Protein AF-A0A2M7Z3W8-F1 (afdb_monomer)

Foldseek 3Di:
DDDDDDDDDPPPPPPCCDPVVVVVVVVVVVVVVVVVVVVVVVVVVVVVVVVVLVVQLVVQLLVLVLVLLVQVLVVLVVDDPQQLVCLLVFCAGPVRHHDADPSQGGDDSVLSNLSSVCSVVVNSHSVVSCVSVVCPCVVCVVVSSVVSSVVSVVVVVVVVVPPDDPPPPPPDDDDDDDDDDDDDDDDDDDDDDDDDDDD

Solvent-accessible surface area (backbone atoms only — not comparable to full-atom values): 12195 Å² total; per-residue (Å²): 139,86,88,85,90,84,79,86,78,79,80,77,78,71,81,74,76,45,72,67,58,52,57,65,50,48,52,61,48,52,56,49,51,51,51,50,48,52,51,51,48,54,53,50,50,52,51,51,52,51,52,49,51,52,50,51,30,54,56,38,28,56,50,52,50,39,54,35,49,54,51,51,51,51,52,58,71,70,44,54,73,66,37,45,51,29,19,47,74,64,7,19,37,72,85,72,41,66,41,70,38,98,75,72,42,75,35,55,34,71,57,39,16,51,52,41,44,35,51,76,72,67,53,82,51,54,74,65,47,38,74,78,39,70,60,55,61,68,78,44,38,68,64,35,50,52,53,16,45,53,54,49,53,50,50,56,51,52,52,66,70,62,58,72,76,75,75,73,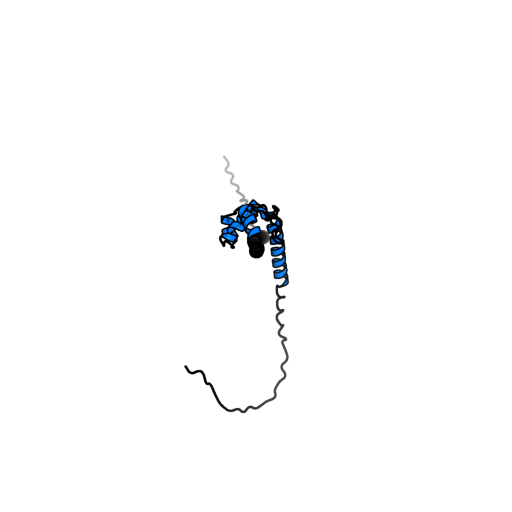76,81,77,77,81,81,83,84,88,84,84,87,85,83,88,81,87,83,86,84,90,82,82,86,81,90,81,83,87,82,135

Sequence (199 aa):
MKIEKFGEQQDSGDIQETQEEKDKLEKPQAEQEEAEQEALEKQREELIRQQEKERLIREEKEKILQEKLDELFKEFEALTPRDFESIFASGKTSEGRNVESPSMGELDPEVAKSLAKAFKEGIKLLPKILEALPELLKKFDEDLTKEATERVEQKLEEEKSKEPKLEEEPKVPEGEIPPSEIKPEPSPTEGGGIETPKA

Radius of gyration: 39.86 Å; Cα contacts (8 Å, |Δi|>4): 112; chains: 1; bounding box: 98×40×131 Å

pLDDT: mean 77.95, std 22.21, range [35.88, 98.0]

Structure (mmCIF, N/CA/C/O backbone):
data_AF-A0A2M7Z3W8-F1
#
_entry.id   AF-A0A2M7Z3W8-F1
#
loop_
_atom_site.group_PDB
_atom_site.id
_atom_site.type_symbol
_atom_site.label_atom_id
_atom_site.label_alt_id
_atom_site.label_comp_id
_atom_site.label_asym_id
_atom_site.label_entity_id
_atom_site.label_seq_id
_atom_site.pdbx_PDB_ins_code
_atom_site.Cartn_x
_atom_site.Cartn_y
_atom_site.Cartn_z
_atom_site.occupancy
_atom_site.B_iso_or_equiv
_atom_site.auth_seq_id
_atom_site.auth_comp_id
_atom_site.auth_asym_id
_atom_site.auth_atom_id
_atom_site.pdbx_PDB_model_num
ATOM 1 N N . MET A 1 1 ? -26.584 -14.303 105.174 1.00 43.59 1 MET A N 1
ATOM 2 C CA . MET A 1 1 ? -26.492 -14.287 103.700 1.00 43.59 1 MET A CA 1
ATOM 3 C C . MET A 1 1 ? -27.896 -14.073 103.168 1.00 43.59 1 MET A C 1
ATOM 5 O O . MET A 1 1 ? -28.763 -14.884 103.461 1.00 43.59 1 MET A O 1
ATOM 9 N N . LYS A 1 2 ? -28.143 -12.916 102.548 1.00 41.22 2 LYS A N 1
ATOM 10 C CA . LYS A 1 2 ? -29.437 -12.534 101.974 1.00 41.22 2 LYS A CA 1
ATOM 11 C C . LYS A 1 2 ? -29.469 -12.987 100.517 1.00 41.22 2 LYS A C 1
ATOM 13 O O . LYS A 1 2 ? -28.484 -12.802 99.811 1.00 41.22 2 LYS A O 1
ATOM 18 N N . ILE A 1 3 ? -30.582 -13.583 100.114 1.00 44.69 3 ILE A N 1
ATOM 19 C CA . ILE A 1 3 ? -30.909 -13.880 98.723 1.00 44.69 3 ILE A CA 1
ATOM 20 C C . ILE A 1 3 ? -31.863 -12.764 98.302 1.00 44.69 3 ILE A C 1
ATOM 22 O O . ILE A 1 3 ? -32.993 -12.722 98.783 1.00 44.69 3 ILE A O 1
ATOM 26 N N . GLU A 1 4 ? -31.398 -11.843 97.463 1.00 40.50 4 GLU A N 1
ATOM 27 C CA . GLU A 1 4 ? -32.252 -10.878 96.770 1.00 40.50 4 GLU A CA 1
ATOM 28 C C . GLU A 1 4 ? -32.263 -11.230 95.285 1.00 40.50 4 GLU A C 1
ATOM 30 O O . GLU A 1 4 ? -31.226 -11.398 94.647 1.00 40.50 4 GLU A O 1
ATOM 35 N N . LYS A 1 5 ? -33.483 -11.422 94.787 1.00 49.81 5 LYS A N 1
ATOM 36 C CA . LYS A 1 5 ? -33.851 -11.838 93.441 1.00 49.81 5 LYS A CA 1
ATOM 37 C C . LYS A 1 5 ? -34.639 -10.669 92.844 1.00 49.81 5 LYS A C 1
ATOM 39 O O . LYS A 1 5 ? -35.773 -10.459 93.248 1.00 49.81 5 LYS A O 1
ATOM 44 N N . PHE A 1 6 ? -34.031 -9.914 91.941 1.00 38.94 6 PHE A N 1
ATOM 45 C CA . PHE A 1 6 ? -34.641 -8.936 91.027 1.00 38.94 6 PHE A CA 1
ATOM 46 C C . PHE A 1 6 ? -33.628 -8.857 89.878 1.00 38.94 6 PHE A C 1
ATOM 48 O O . PHE A 1 6 ? -32.476 -8.525 90.116 1.00 38.94 6 PHE A O 1
ATOM 55 N N . GLY A 1 7 ? -33.888 -9.365 88.681 1.00 35.88 7 GLY A N 1
ATOM 56 C CA . GLY A 1 7 ? -35.021 -9.076 87.815 1.00 35.88 7 GLY A CA 1
ATOM 57 C C . GLY A 1 7 ? -34.390 -8.539 86.533 1.00 35.88 7 GLY A C 1
ATOM 58 O O . GLY A 1 7 ? -34.259 -7.331 86.384 1.00 35.88 7 GLY A O 1
ATOM 59 N N . GLU A 1 8 ? -33.890 -9.449 85.690 1.00 40.06 8 GLU A N 1
ATOM 60 C CA . GLU A 1 8 ? -33.381 -9.143 84.350 1.00 40.06 8 GLU A CA 1
ATOM 61 C C . GLU A 1 8 ? -34.483 -8.434 83.557 1.00 40.06 8 GLU A C 1
ATOM 63 O O . GLU A 1 8 ? -35.478 -9.047 83.169 1.00 40.06 8 GLU A O 1
ATOM 68 N N . GLN A 1 9 ? -34.315 -7.130 83.329 1.00 38.66 9 GLN A N 1
ATOM 69 C CA . GLN A 1 9 ? -34.939 -6.482 82.188 1.00 38.66 9 GLN A CA 1
ATOM 70 C C . GLN A 1 9 ? -34.201 -6.975 80.950 1.00 38.66 9 GLN A C 1
ATOM 72 O O . GLN A 1 9 ? -33.042 -6.639 80.715 1.00 38.66 9 GLN A O 1
ATOM 77 N N . GLN A 1 10 ? -34.898 -7.817 80.196 1.00 43.03 10 GLN A N 1
ATOM 78 C CA . GLN A 1 10 ? -34.640 -8.037 78.788 1.00 43.03 10 GLN A CA 1
ATOM 79 C C . GLN A 1 10 ? -34.740 -6.674 78.095 1.00 43.03 10 GLN A C 1
ATOM 81 O O . GLN A 1 10 ? -35.839 -6.154 77.918 1.00 43.03 10 GLN A O 1
ATOM 86 N N . ASP A 1 11 ? -33.603 -6.087 77.731 1.00 38.31 11 ASP A N 1
ATOM 87 C CA . ASP A 1 11 ? -33.563 -5.122 76.637 1.00 38.31 11 ASP A CA 1
ATOM 88 C C . ASP A 1 11 ? -33.455 -5.942 75.353 1.00 38.31 11 ASP A C 1
ATOM 90 O O . ASP A 1 11 ? -32.384 -6.166 74.787 1.00 38.31 11 ASP A O 1
ATOM 94 N N . SER A 1 12 ? -34.593 -6.516 74.961 1.00 42.44 12 SER A N 1
ATOM 95 C CA . SER A 1 12 ? -34.834 -6.897 73.580 1.00 42.44 12 SER A CA 1
ATOM 96 C C . SER A 1 12 ? -34.914 -5.598 72.787 1.00 42.44 12 SER A C 1
ATOM 98 O O . SER A 1 12 ? -35.997 -5.087 72.502 1.00 42.44 12 SER A O 1
ATOM 100 N N . GLY A 1 13 ? -33.745 -5.059 72.441 1.00 39.72 13 GLY A N 1
ATOM 101 C CA . GLY A 1 13 ? -33.586 -4.225 71.263 1.00 39.72 13 GLY A CA 1
ATOM 102 C C . GLY A 1 13 ? -33.858 -5.097 70.044 1.00 39.72 13 GLY A C 1
ATOM 103 O O . GLY A 1 13 ? -32.933 -5.523 69.358 1.00 39.72 13 GLY A O 1
ATOM 104 N N . ASP A 1 14 ? -35.134 -5.433 69.846 1.00 42.59 14 ASP A N 1
ATOM 105 C CA . ASP A 1 14 ? -35.663 -5.947 68.599 1.00 42.59 14 ASP A CA 1
ATOM 106 C C . ASP A 1 14 ? -35.233 -4.971 67.507 1.00 42.59 14 ASP A C 1
ATOM 108 O O . ASP A 1 14 ? -35.722 -3.842 67.415 1.00 42.59 14 ASP A O 1
ATOM 112 N N . ILE A 1 15 ? -34.287 -5.418 66.686 1.00 52.59 15 ILE A N 1
ATOM 113 C CA . ILE A 1 15 ? -34.003 -4.849 65.377 1.00 52.59 15 ILE A CA 1
ATOM 114 C C . ILE A 1 15 ? -35.263 -5.120 64.544 1.00 52.59 15 ILE A C 1
A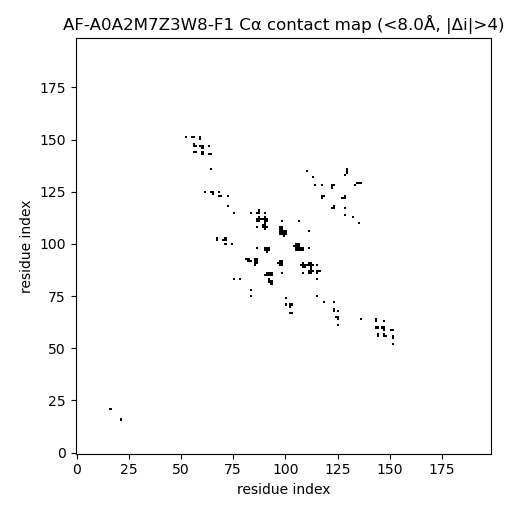TOM 116 O O . ILE A 1 15 ? -35.332 -6.077 63.779 1.00 52.59 15 ILE A O 1
ATOM 120 N N . GLN A 1 16 ? -36.307 -4.312 64.732 1.00 47.81 16 GLN A N 1
ATOM 121 C CA . GLN A 1 16 ? -37.355 -4.159 63.734 1.00 47.81 16 GLN A CA 1
ATOM 122 C C . GLN A 1 16 ? -36.760 -3.307 62.615 1.00 47.81 16 GLN A C 1
ATOM 124 O O . GLN A 1 16 ? -37.054 -2.122 62.491 1.00 47.81 16 GLN A O 1
ATOM 129 N N . GLU A 1 17 ? -35.876 -3.923 61.827 1.00 50.94 17 GLU A N 1
ATOM 130 C CA . GLU A 1 17 ? -35.541 -3.448 60.490 1.00 50.94 17 GLU A CA 1
ATOM 131 C C . GLU A 1 17 ? -36.860 -3.496 59.714 1.00 50.94 17 GLU A C 1
ATOM 133 O O . GLU A 1 17 ? -37.354 -4.557 59.322 1.00 50.94 17 GLU A O 1
ATOM 138 N N . THR A 1 18 ? -37.539 -2.351 59.667 1.00 50.41 18 THR A N 1
ATOM 139 C CA . THR A 1 18 ? -38.865 -2.255 59.068 1.00 50.41 18 THR A CA 1
ATOM 140 C C . THR A 1 18 ? -38.741 -2.587 57.587 1.00 50.41 18 THR A C 1
ATOM 142 O O . THR A 1 18 ? -37.789 -2.203 56.914 1.00 50.41 18 THR A O 1
ATOM 145 N N . GLN A 1 19 ? -39.716 -3.319 57.055 1.00 54.25 19 GLN A N 1
ATOM 146 C CA . GLN A 1 19 ? -39.770 -3.694 55.641 1.00 54.25 19 GLN A CA 1
ATOM 147 C C . GLN A 1 19 ? -39.725 -2.453 54.716 1.00 54.25 19 GLN A C 1
ATOM 149 O O . GLN A 1 19 ? -39.235 -2.544 53.599 1.00 54.25 19 GLN A O 1
ATOM 154 N N . GLU A 1 20 ? -40.140 -1.280 55.219 1.00 53.72 20 GLU A N 1
ATOM 155 C CA . GLU A 1 20 ? -39.976 0.033 54.572 1.00 53.72 20 GLU A CA 1
ATOM 156 C C . GLU A 1 20 ? -38.522 0.535 54.505 1.00 53.72 20 GLU A C 1
ATOM 158 O O . GLU A 1 20 ? -38.184 1.272 53.582 1.00 53.72 20 GLU A O 1
ATOM 163 N N . GLU A 1 21 ? -37.661 0.171 55.459 1.00 51.38 21 GLU A N 1
ATOM 164 C CA . GLU A 1 21 ? -36.237 0.530 55.461 1.00 51.38 21 GLU A CA 1
ATOM 165 C C . GLU A 1 21 ? -35.455 -0.316 54.446 1.00 51.38 21 GLU A C 1
ATOM 167 O O . GLU A 1 21 ? -34.612 0.224 53.731 1.00 51.38 21 GLU A O 1
ATOM 172 N N . LYS A 1 22 ? -35.827 -1.596 54.280 1.00 53.66 22 LYS A N 1
ATOM 173 C CA . LYS A 1 22 ? -35.336 -2.444 53.179 1.00 53.66 22 LYS A CA 1
ATOM 174 C C . LYS A 1 22 ? -35.774 -1.936 51.805 1.00 53.66 22 LYS A C 1
ATOM 176 O O . LYS A 1 22 ? -34.920 -1.731 50.953 1.00 53.66 22 LYS A O 1
ATOM 181 N N . ASP A 1 23 ? -37.058 -1.627 51.613 1.00 53.03 23 ASP A N 1
ATOM 182 C CA . ASP A 1 23 ? -37.594 -1.148 50.321 1.00 53.03 23 ASP A CA 1
ATOM 183 C C . ASP A 1 23 ? -37.030 0.239 49.921 1.00 53.03 23 ASP A C 1
ATOM 185 O O . ASP A 1 23 ? -36.835 0.537 48.740 1.00 53.03 23 ASP A O 1
ATOM 189 N N . LYS A 1 24 ? -36.713 1.098 50.908 1.00 58.16 24 LYS A N 1
ATOM 190 C CA . LYS A 1 24 ? -36.056 2.401 50.683 1.00 58.16 24 LYS A CA 1
ATOM 191 C C . LYS A 1 24 ? -34.559 2.311 50.387 1.00 58.16 24 LYS A C 1
ATOM 193 O O . LYS A 1 24 ? -34.045 3.254 49.790 1.00 58.16 24 LYS A O 1
ATOM 198 N N . LEU A 1 25 ? -33.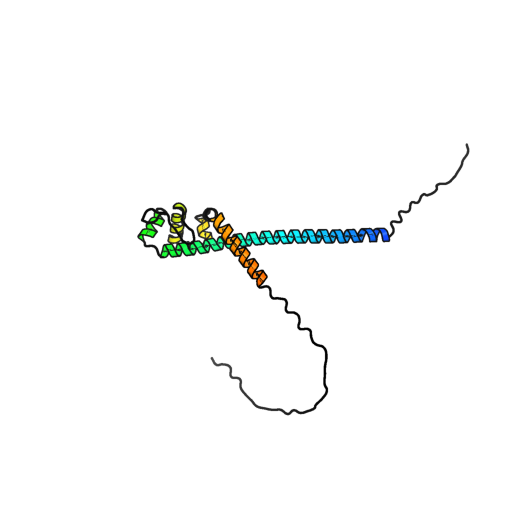873 1.241 50.794 1.00 58.78 25 LEU A N 1
ATOM 199 C CA . LEU A 1 25 ? -32.469 0.998 50.443 1.00 58.78 25 LEU A CA 1
ATOM 200 C C . LEU A 1 25 ? -32.323 0.206 49.134 1.00 58.78 25 LEU A C 1
ATOM 202 O O . LEU A 1 25 ? -31.422 0.505 48.359 1.00 58.78 25 LEU A O 1
ATOM 206 N N . GLU A 1 26 ? -33.215 -0.752 48.859 1.00 61.94 26 GLU A N 1
ATOM 207 C CA . GLU A 1 26 ? -33.153 -1.617 47.667 1.00 61.94 26 GLU A CA 1
ATOM 208 C C . GLU A 1 26 ? -33.388 -0.854 46.359 1.00 61.94 26 GLU A C 1
ATOM 210 O O . GLU A 1 26 ? -32.687 -1.091 45.380 1.00 61.94 26 GLU A O 1
ATOM 215 N N . LYS A 1 27 ? -34.331 0.099 46.328 1.00 64.69 27 LYS A N 1
ATOM 216 C CA . LYS A 1 27 ? -34.590 0.917 45.128 1.00 64.69 27 LYS A CA 1
ATOM 217 C C . LYS A 1 27 ? -33.388 1.743 44.655 1.00 64.69 27 LYS A C 1
ATOM 219 O O . LYS A 1 27 ? -33.044 1.627 43.483 1.00 64.69 27 LYS A O 1
ATOM 224 N N . PRO A 1 28 ? -32.734 2.553 45.509 1.00 73.25 28 PRO A N 1
ATOM 225 C CA . PRO A 1 28 ? -31.553 3.296 45.086 1.00 73.25 28 PRO A CA 1
ATOM 226 C C . PRO A 1 28 ? -30.361 2.382 44.776 1.00 73.25 28 PRO A C 1
ATOM 228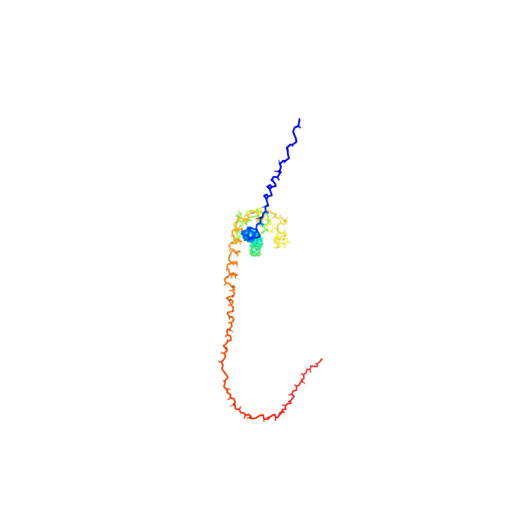 O O . PRO A 1 28 ? -29.532 2.759 43.956 1.00 73.25 28 PRO A O 1
ATOM 231 N N . GLN A 1 29 ? -30.276 1.187 45.374 1.00 77.75 29 GLN A N 1
ATOM 232 C CA . GLN A 1 29 ? -29.259 0.197 45.005 1.00 77.75 29 GLN A CA 1
ATOM 233 C C . GLN A 1 29 ? -29.492 -0.382 43.605 1.00 77.75 29 GLN A C 1
ATOM 235 O O . GLN A 1 29 ? -28.558 -0.422 42.814 1.00 77.75 29 GLN A O 1
ATOM 240 N N . ALA A 1 30 ? -30.726 -0.772 43.275 1.00 80.44 30 ALA A N 1
ATOM 241 C CA . ALA A 1 30 ? -31.072 -1.293 41.953 1.00 80.44 30 ALA A CA 1
ATOM 242 C C . ALA A 1 30 ? -30.867 -0.243 40.846 1.00 80.44 30 ALA A C 1
ATOM 244 O O . ALA A 1 30 ? -30.290 -0.543 39.808 1.00 80.44 30 ALA A O 1
ATOM 245 N N . GLU A 1 31 ? -31.261 1.009 41.092 1.00 82.69 31 GLU A N 1
ATOM 246 C CA . GLU A 1 31 ? -31.060 2.119 40.148 1.00 82.69 31 GLU A CA 1
ATOM 247 C C . GLU A 1 31 ? -29.563 2.446 39.961 1.00 82.69 31 GLU A C 1
ATOM 249 O O . GLU A 1 31 ? -29.119 2.795 38.866 1.00 82.69 31 GLU A O 1
ATOM 254 N N . GLN A 1 32 ? -28.753 2.275 41.013 1.00 83.44 32 GLN A N 1
ATOM 255 C CA . GLN A 1 32 ? -27.298 2.410 40.939 1.00 83.44 32 GLN A CA 1
ATOM 256 C C . GLN A 1 32 ? -26.644 1.253 40.166 1.00 83.44 32 GLN A C 1
ATOM 258 O O . GLN A 1 32 ? -25.735 1.499 39.374 1.00 83.44 32 GLN A O 1
ATOM 263 N N . GLU A 1 33 ? -27.112 0.016 40.355 1.00 85.69 33 GLU A N 1
ATOM 264 C CA . GLU A 1 33 ? -26.649 -1.156 39.603 1.00 85.69 33 GLU A CA 1
ATOM 265 C C . GLU A 1 33 ? -27.018 -1.066 38.113 1.00 85.69 33 GLU A C 1
ATOM 267 O O . GLU A 1 33 ? -26.185 -1.381 37.265 1.00 85.69 33 GLU A O 1
ATOM 272 N N . GLU A 1 34 ? -28.218 -0.587 37.772 1.00 89.56 34 GLU A N 1
ATOM 273 C CA . GLU A 1 34 ? -28.628 -0.339 36.382 1.00 89.56 34 GLU A CA 1
ATOM 274 C C . GLU A 1 34 ? -27.773 0.753 35.726 1.00 89.56 34 GLU A C 1
ATOM 276 O O . GLU A 1 34 ? -27.284 0.568 34.611 1.00 89.56 34 GLU A O 1
ATOM 281 N N . ALA A 1 35 ? -27.519 1.863 36.426 1.00 88.88 35 ALA A N 1
ATOM 282 C CA . ALA A 1 35 ? -26.662 2.933 35.915 1.00 88.88 35 ALA A CA 1
ATOM 283 C C . ALA A 1 35 ? -25.204 2.475 35.717 1.00 88.88 35 ALA A C 1
ATOM 285 O O . ALA A 1 35 ? -24.544 2.886 34.758 1.00 88.88 35 ALA A O 1
ATOM 286 N N . GLU A 1 36 ? -24.686 1.620 36.605 1.00 90.69 36 GLU A N 1
ATOM 287 C CA . GLU A 1 36 ? -23.356 1.024 36.460 1.00 90.69 36 GLU A CA 1
ATOM 288 C C . GLU A 1 36 ? -23.303 0.060 35.268 1.00 90.69 36 GLU A C 1
ATOM 290 O O . GLU A 1 36 ? -22.358 0.115 34.479 1.00 90.69 36 GLU A O 1
ATOM 295 N N . GLN A 1 37 ? -24.336 -0.765 35.079 1.00 91.94 37 GLN A N 1
ATOM 296 C CA . GLN A 1 37 ? -24.450 -1.644 33.915 1.00 91.94 37 GLN A CA 1
ATOM 297 C C . GLN A 1 37 ? -24.531 -0.848 32.610 1.00 91.94 37 GLN A C 1
ATOM 299 O O . GLN A 1 37 ? -23.777 -1.144 31.688 1.00 91.94 37 GLN A O 1
ATOM 304 N N . GLU A 1 38 ? -25.348 0.206 32.540 1.00 93.31 38 GLU A N 1
ATOM 305 C CA . GLU A 1 38 ? -25.459 1.058 31.350 1.00 93.31 38 GLU A CA 1
ATOM 306 C C . GLU A 1 38 ? -24.129 1.766 31.037 1.00 93.31 38 GLU A C 1
ATOM 308 O O . GLU A 1 38 ? -23.713 1.862 29.879 1.00 93.31 38 GLU A O 1
ATOM 313 N N . ALA A 1 39 ? -23.418 2.249 32.061 1.00 94.19 39 ALA A N 1
ATOM 314 C CA . ALA A 1 39 ? -22.100 2.854 31.883 1.00 94.19 39 ALA A CA 1
ATOM 315 C C . ALA A 1 39 ? -21.072 1.839 31.356 1.00 94.19 39 ALA A C 1
ATOM 317 O O . ALA A 1 39 ? -20.294 2.158 30.451 1.00 94.19 39 ALA A O 1
ATOM 318 N N . LEU A 1 40 ? -21.090 0.613 31.888 1.00 93.50 40 LEU A N 1
ATOM 319 C CA . LEU A 1 40 ? -20.234 -0.481 31.432 1.00 93.50 40 LEU A CA 1
ATOM 320 C C . LEU A 1 40 ? -20.577 -0.921 30.005 1.00 93.50 40 LEU A C 1
ATOM 322 O O . LEU A 1 40 ? -19.666 -1.162 29.211 1.00 93.50 40 LEU A O 1
ATOM 326 N N . GLU A 1 41 ? -21.860 -0.994 29.655 1.00 93.69 41 GLU A N 1
ATOM 327 C CA . GLU A 1 41 ? -22.320 -1.306 28.301 1.00 93.69 41 GLU A CA 1
ATOM 328 C C . GLU A 1 41 ? -21.858 -0.242 27.308 1.00 93.69 41 GLU A C 1
ATOM 330 O O . GLU A 1 41 ? -21.189 -0.583 26.333 1.00 93.69 41 GLU A O 1
ATOM 335 N N . LYS A 1 42 ? -22.068 1.045 27.607 1.00 94.56 42 LYS A N 1
ATOM 336 C CA . LYS A 1 42 ? -21.568 2.154 26.775 1.00 94.56 42 LYS A CA 1
ATOM 337 C C . LYS A 1 42 ? -20.053 2.107 26.597 1.00 94.56 42 LYS A C 1
ATOM 339 O O . LYS A 1 42 ? -19.547 2.318 25.496 1.00 94.56 42 LYS A O 1
ATOM 344 N N . GLN A 1 43 ? -19.309 1.815 27.665 1.00 94.94 43 GLN A N 1
ATOM 345 C CA . GLN A 1 43 ? -17.853 1.692 27.587 1.00 94.94 43 GLN A CA 1
ATOM 346 C C . GLN A 1 43 ? -17.432 0.504 26.708 1.00 94.94 43 GLN A C 1
ATOM 348 O O . GLN A 1 43 ? -16.477 0.609 25.935 1.00 94.94 43 GLN A O 1
ATOM 353 N N . ARG A 1 44 ? -18.138 -0.627 26.810 1.00 93.81 44 ARG A N 1
ATOM 354 C CA . ARG A 1 44 ? -17.883 -1.820 25.998 1.00 93.81 44 ARG A CA 1
ATOM 355 C C . ARG A 1 44 ? -18.194 -1.572 24.525 1.00 93.81 44 ARG A C 1
ATOM 357 O O . ARG A 1 44 ? -17.397 -1.966 23.676 1.00 93.81 44 ARG A O 1
ATOM 364 N N . GLU A 1 45 ? -19.313 -0.924 24.227 1.00 93.81 45 GLU A N 1
ATOM 365 C CA . GLU A 1 45 ? -19.705 -0.562 22.865 1.00 93.81 45 GLU A CA 1
ATOM 366 C C . GLU A 1 45 ? -18.683 0.368 22.212 1.00 93.81 45 GLU A C 1
ATOM 368 O O . GLU A 1 45 ? -18.251 0.107 21.090 1.00 93.81 45 GLU A O 1
ATOM 373 N N . GLU A 1 46 ? -18.224 1.402 22.921 1.00 93.06 46 GLU A N 1
ATOM 374 C CA . GLU A 1 46 ? -17.205 2.315 22.396 1.00 93.06 46 GLU A CA 1
ATOM 375 C C . GLU A 1 46 ? -15.882 1.585 22.120 1.00 93.06 46 GLU A C 1
ATOM 377 O O . GLU A 1 46 ? -15.252 1.808 21.087 1.00 93.06 46 GLU A O 1
ATOM 382 N N . LEU A 1 47 ? -15.482 0.650 22.986 1.00 94.38 47 LEU A N 1
ATOM 383 C CA . LEU A 1 47 ? -14.273 -0.145 22.772 1.00 94.38 47 LEU A CA 1
ATOM 384 C C . LEU A 1 47 ? -14.399 -1.076 21.557 1.00 94.38 47 LEU A C 1
ATOM 386 O O . LEU A 1 47 ? -13.465 -1.171 20.761 1.00 94.38 47 LEU A O 1
ATOM 390 N N . ILE A 1 48 ? -15.553 -1.727 21.381 1.00 93.75 48 ILE A N 1
ATOM 391 C CA . ILE A 1 48 ? -15.840 -2.549 20.194 1.00 93.75 48 ILE A CA 1
ATOM 392 C C . ILE A 1 48 ? -15.789 -1.682 18.935 1.00 93.75 48 ILE A C 1
ATOM 394 O O . ILE A 1 48 ? -15.140 -2.053 17.958 1.00 93.75 48 ILE A O 1
ATOM 398 N N . ARG A 1 49 ? -16.412 -0.503 18.974 1.00 92.06 49 ARG A N 1
ATOM 399 C CA . ARG A 1 49 ? -16.432 0.444 17.859 1.00 92.06 49 ARG A CA 1
ATOM 400 C C . ARG A 1 49 ? -15.028 0.913 17.477 1.00 92.06 49 ARG A C 1
ATOM 402 O O . ARG A 1 49 ? -14.720 1.012 16.290 1.00 92.06 49 ARG A O 1
ATOM 409 N N . GLN A 1 50 ? -14.169 1.189 18.456 1.00 92.81 50 GLN A N 1
ATOM 410 C CA . GLN A 1 50 ? -12.774 1.560 18.203 1.00 92.81 50 GLN A CA 1
ATOM 411 C C . GLN A 1 50 ? -11.990 0.408 17.572 1.00 92.81 50 GLN A C 1
ATOM 413 O O . GLN A 1 50 ? -11.324 0.613 16.558 1.00 92.81 50 GLN A O 1
ATOM 418 N N . GLN A 1 51 ? -12.124 -0.808 18.105 1.00 93.81 51 GLN A N 1
ATOM 419 C CA . GLN A 1 51 ? -11.476 -1.991 17.533 1.00 93.81 51 GLN A CA 1
ATOM 420 C C . GLN A 1 51 ? -11.945 -2.282 16.105 1.00 93.81 51 GLN A C 1
ATOM 422 O O . GLN A 1 51 ? -11.140 -2.630 15.242 1.00 93.81 51 GLN A O 1
ATOM 427 N N . GLU A 1 52 ? -13.239 -2.127 15.833 1.00 93.62 52 GLU A N 1
ATOM 428 C CA . GLU A 1 52 ? -13.780 -2.294 14.488 1.00 93.62 52 GLU A CA 1
ATOM 429 C C . GLU A 1 52 ? -13.245 -1.226 13.532 1.00 93.62 52 GLU A C 1
ATOM 431 O O . GLU A 1 52 ? -12.805 -1.566 12.433 1.00 93.62 52 GLU A O 1
ATOM 436 N N . LYS A 1 53 ? -13.186 0.043 13.960 1.00 92.19 53 LYS A N 1
ATOM 437 C CA . LYS A 1 53 ? -12.579 1.117 13.163 1.00 92.19 53 LYS A CA 1
ATOM 438 C C . LYS A 1 53 ? -11.120 0.800 12.824 1.00 92.19 53 LYS A C 1
ATOM 440 O O . LYS A 1 53 ? -10.725 0.936 11.669 1.00 92.19 53 LYS A O 1
ATOM 445 N N . GLU A 1 54 ? -10.328 0.341 13.791 1.00 93.38 54 GLU A N 1
ATOM 446 C CA . GLU A 1 54 ? -8.936 -0.061 13.549 1.00 93.38 54 GLU A CA 1
ATOM 447 C C . GLU A 1 54 ? -8.828 -1.245 12.579 1.00 93.38 54 GLU A C 1
ATOM 449 O O . GLU A 1 54 ? -7.962 -1.244 11.698 1.00 93.38 54 GLU A O 1
ATOM 454 N N . ARG A 1 55 ? -9.727 -2.234 12.689 1.00 95.81 55 ARG A N 1
ATOM 455 C CA . ARG A 1 55 ? -9.787 -3.360 11.746 1.00 95.81 55 ARG A CA 1
ATOM 456 C C . ARG A 1 55 ? -10.059 -2.870 10.324 1.00 95.81 55 ARG A C 1
ATOM 458 O O . ARG A 1 55 ? -9.326 -3.244 9.412 1.00 95.81 55 ARG A O 1
ATOM 465 N N . LEU A 1 56 ? -11.056 -2.002 10.155 1.00 95.62 56 LEU A N 1
ATOM 466 C CA . LEU A 1 56 ? -11.411 -1.417 8.861 1.00 95.62 56 LEU A CA 1
ATOM 467 C C . LEU A 1 56 ? -10.252 -0.613 8.266 1.00 95.62 56 LEU A C 1
ATOM 469 O O . LEU A 1 56 ? -9.961 -0.753 7.083 1.00 95.62 56 LEU A O 1
ATOM 473 N N . ILE A 1 57 ? -9.545 0.180 9.079 1.00 95.00 57 ILE A N 1
ATOM 474 C CA . ILE A 1 57 ? -8.362 0.926 8.623 1.00 95.00 57 ILE A CA 1
ATOM 475 C C . ILE A 1 57 ? -7.287 -0.037 8.120 1.00 95.00 57 ILE A C 1
ATOM 477 O O . ILE A 1 57 ? -6.720 0.184 7.055 1.00 95.00 57 ILE A O 1
ATOM 481 N N . ARG A 1 58 ? -7.007 -1.123 8.846 1.00 93.50 58 ARG A N 1
ATOM 482 C CA . ARG A 1 58 ? -5.995 -2.100 8.427 1.00 93.50 58 ARG A CA 1
ATOM 483 C C . ARG A 1 58 ? -6.348 -2.773 7.099 1.00 93.50 58 ARG A C 1
ATOM 485 O O . ARG A 1 58 ? -5.485 -2.872 6.231 1.00 93.50 58 ARG A O 1
ATOM 492 N N . GLU A 1 59 ? -7.593 -3.208 6.946 1.00 93.81 59 GLU A N 1
ATOM 493 C CA . GLU A 1 59 ? -8.088 -3.804 5.700 1.00 93.81 59 GLU A CA 1
ATOM 494 C C . GLU A 1 59 ? -8.010 -2.800 4.537 1.00 93.81 59 GLU A C 1
ATOM 496 O O . GLU A 1 59 ? -7.544 -3.135 3.446 1.00 93.81 59 GLU A O 1
ATOM 501 N N . GLU A 1 60 ? -8.384 -1.541 4.778 1.00 95.75 60 GLU A N 1
ATOM 502 C CA . GLU A 1 60 ? -8.324 -0.494 3.758 1.00 95.75 60 GLU A CA 1
ATOM 503 C C . GLU A 1 60 ? -6.877 -0.145 3.376 1.00 95.75 60 GLU A C 1
ATOM 505 O O . GLU A 1 60 ? -6.608 0.082 2.200 1.00 95.75 60 GLU A O 1
ATOM 510 N N . LYS A 1 61 ? -5.918 -0.173 4.315 1.00 94.56 61 LYS A N 1
ATOM 511 C CA . LYS A 1 61 ? -4.486 0.023 4.012 1.00 94.56 61 LYS A CA 1
ATOM 512 C C . LYS A 1 61 ? -3.973 -1.004 3.011 1.00 94.56 61 LYS A C 1
ATOM 514 O O . LYS A 1 61 ? -3.297 -0.642 2.050 1.00 94.56 61 LYS A O 1
ATOM 519 N N . GLU A 1 62 ? -4.287 -2.279 3.230 1.00 93.50 62 GLU A N 1
ATOM 520 C CA . GLU A 1 62 ? -3.898 -3.353 2.311 1.00 93.50 62 GLU A CA 1
ATOM 521 C C . GLU A 1 62 ? -4.561 -3.167 0.944 1.00 93.50 62 GLU A C 1
ATOM 523 O O . GLU A 1 62 ? -3.909 -3.311 -0.091 1.00 93.50 62 GLU A O 1
ATOM 528 N N . LYS A 1 63 ? -5.833 -2.757 0.929 1.00 95.69 63 LYS A N 1
ATOM 529 C CA . LYS A 1 63 ? -6.558 -2.468 -0.308 1.00 95.69 63 LYS A CA 1
ATOM 530 C C . LYS A 1 63 ? -5.936 -1.312 -1.098 1.00 95.69 63 LYS A C 1
ATOM 532 O O . LYS A 1 63 ? -5.675 -1.472 -2.285 1.00 95.69 63 LYS A O 1
ATOM 537 N N . ILE A 1 64 ? -5.653 -0.183 -0.451 1.00 95.75 64 ILE A N 1
ATOM 538 C CA . ILE A 1 64 ? -5.010 0.980 -1.083 1.00 95.75 64 ILE A CA 1
ATOM 539 C C . ILE A 1 64 ? -3.635 0.593 -1.628 1.00 95.75 64 ILE A C 1
ATOM 541 O O . ILE A 1 64 ? -3.282 0.964 -2.745 1.00 95.75 64 ILE A O 1
ATOM 545 N N . LEU A 1 65 ? -2.848 -0.173 -0.866 1.00 95.25 65 LEU A N 1
ATOM 546 C CA . LEU A 1 65 ? -1.536 -0.605 -1.335 1.00 95.25 65 LEU A CA 1
ATOM 547 C C . LEU A 1 65 ? -1.646 -1.530 -2.554 1.00 95.25 65 LEU A C 1
ATOM 549 O O . LEU A 1 65 ? -0.859 -1.389 -3.487 1.00 95.25 65 LEU A O 1
ATOM 553 N N . GLN A 1 66 ? -2.624 -2.441 -2.582 1.00 95.94 66 GLN A N 1
ATOM 554 C CA . GLN A 1 66 ? -2.900 -3.253 -3.768 1.00 95.94 66 GLN A CA 1
ATOM 555 C C . GLN A 1 66 ? -3.274 -2.376 -4.974 1.00 95.94 66 GLN A C 1
ATOM 557 O O . GLN A 1 66 ? -2.717 -2.580 -6.047 1.00 95.94 66 GLN A O 1
ATOM 562 N N . GLU A 1 67 ? -4.157 -1.386 -4.802 1.00 96.56 67 GLU A N 1
ATOM 563 C CA . GLU A 1 67 ? -4.548 -0.448 -5.868 1.00 96.56 67 GLU A CA 1
ATOM 564 C C . GLU A 1 67 ? -3.325 0.287 -6.443 1.00 96.56 67 GLU A C 1
ATOM 566 O O . GLU A 1 67 ? -3.127 0.323 -7.659 1.00 96.56 67 GLU A O 1
ATOM 571 N N . LYS A 1 68 ? -2.453 0.800 -5.569 1.00 95.81 68 LYS A N 1
ATOM 572 C CA . LYS A 1 68 ? -1.215 1.488 -5.960 1.00 95.81 68 LYS A CA 1
ATOM 573 C C . LYS A 1 68 ? -0.240 0.572 -6.703 1.00 95.81 68 LYS A C 1
ATOM 575 O O . LYS A 1 68 ? 0.336 0.972 -7.713 1.00 95.81 68 LYS A O 1
ATOM 580 N N . LEU A 1 69 ? -0.081 -0.670 -6.244 1.00 96.00 69 LEU A N 1
ATOM 581 C CA . LEU A 1 69 ? 0.746 -1.672 -6.924 1.00 96.00 69 LEU A CA 1
ATOM 582 C C . LEU A 1 69 ? 0.187 -2.039 -8.301 1.00 96.00 69 LEU A C 1
ATOM 584 O O . LEU A 1 69 ? 0.954 -2.185 -9.252 1.00 96.00 69 LEU A O 1
ATOM 588 N N . ASP A 1 70 ? -1.134 -2.160 -8.429 1.00 97.19 70 ASP A N 1
ATOM 589 C CA . ASP A 1 70 ? -1.780 -2.439 -9.711 1.00 97.19 70 ASP A CA 1
ATOM 590 C C . ASP A 1 70 ? -1.543 -1.305 -10.716 1.00 97.19 70 ASP A C 1
ATOM 592 O O . ASP A 1 70 ? -1.326 -1.564 -11.901 1.00 97.19 70 ASP A O 1
ATOM 596 N N . GLU A 1 71 ? -1.566 -0.051 -10.263 1.00 97.12 71 GLU A N 1
ATOM 597 C CA . GLU A 1 71 ? -1.215 1.110 -11.086 1.00 97.12 71 GLU A CA 1
ATOM 598 C C . GLU A 1 71 ? 0.262 1.105 -11.481 1.00 97.12 71 GLU A C 1
ATOM 600 O O . GLU A 1 71 ? 0.564 1.169 -12.674 1.00 97.12 71 GLU A O 1
ATOM 605 N N . LEU A 1 72 ? 1.171 0.895 -10.526 1.00 96.62 72 LEU A N 1
ATOM 606 C CA . LEU A 1 72 ? 2.605 0.784 -10.800 1.00 96.62 72 LEU A CA 1
ATOM 607 C C . LEU A 1 72 ? 2.910 -0.327 -11.818 1.00 96.62 72 LEU A C 1
ATOM 609 O O . LEU A 1 72 ? 3.747 -0.170 -12.706 1.00 96.62 72 LEU A O 1
ATOM 613 N N . PHE A 1 73 ? 2.230 -1.468 -11.729 1.00 96.56 73 PHE A N 1
ATOM 614 C CA . PHE A 1 73 ? 2.433 -2.557 -12.680 1.00 96.56 73 PHE A CA 1
ATOM 615 C C . PHE A 1 73 ? 1.895 -2.235 -14.074 1.00 96.56 73 PHE A C 1
ATOM 617 O O . PHE A 1 73 ? 2.510 -2.654 -15.053 1.00 96.56 73 PHE A O 1
ATOM 624 N N . LYS A 1 74 ? 0.823 -1.445 -14.198 1.00 97.00 74 LYS A N 1
ATOM 625 C CA . LYS A 1 74 ? 0.407 -0.899 -15.503 1.00 97.00 74 LYS A CA 1
ATOM 626 C C . LYS A 1 74 ? 1.455 0.062 -16.060 1.00 97.00 74 LYS A C 1
ATOM 628 O O . LYS A 1 74 ? 1.706 0.052 -17.262 1.00 97.00 74 LYS A O 1
ATOM 633 N N . GLU A 1 75 ? 2.092 0.863 -15.206 1.00 96.38 75 GLU A N 1
ATOM 634 C CA . GLU A 1 75 ? 3.201 1.728 -15.620 1.00 96.38 75 GLU A CA 1
ATOM 635 C C . GLU A 1 75 ? 4.381 0.894 -16.135 1.00 96.38 75 GLU A C 1
ATOM 637 O O . GLU A 1 75 ? 4.897 1.181 -17.212 1.00 96.38 75 GLU A O 1
ATOM 642 N N . PHE A 1 76 ? 4.754 -0.191 -15.445 1.00 96.06 76 PHE A N 1
ATOM 643 C CA . PHE A 1 76 ? 5.789 -1.118 -15.920 1.00 96.06 76 PHE A CA 1
ATOM 644 C C . PHE A 1 76 ? 5.439 -1.779 -17.256 1.00 96.06 76 PHE A C 1
ATOM 646 O O . PHE A 1 76 ? 6.324 -1.925 -18.099 1.00 96.06 76 PHE A O 1
ATOM 653 N N . GLU A 1 77 ? 4.173 -2.144 -17.479 1.00 95.94 77 GLU A N 1
ATOM 654 C CA . GLU A 1 77 ? 3.695 -2.659 -18.773 1.00 95.94 77 GLU A CA 1
ATOM 655 C C . GLU A 1 77 ? 3.834 -1.624 -19.901 1.00 95.94 77 GLU A C 1
ATOM 657 O O . GLU A 1 77 ? 4.068 -1.997 -21.051 1.00 95.94 77 GLU A O 1
ATOM 662 N N . ALA A 1 78 ? 3.722 -0.333 -19.580 1.00 96.38 78 ALA A N 1
ATOM 663 C CA . ALA A 1 78 ? 3.844 0.766 -20.534 1.00 96.38 78 ALA A CA 1
ATOM 664 C C . ALA A 1 78 ? 5.298 1.204 -20.807 1.00 96.38 78 ALA A C 1
ATOM 666 O O . ALA A 1 78 ? 5.537 1.975 -21.742 1.00 96.38 78 ALA A O 1
ATOM 667 N N . LEU A 1 79 ? 6.274 0.738 -20.018 1.00 95.75 79 LEU A N 1
ATOM 668 C CA . LEU A 1 79 ? 7.682 1.098 -20.189 1.00 95.75 79 LEU A CA 1
ATOM 669 C C . LEU A 1 79 ? 8.302 0.471 -21.439 1.00 95.75 79 LEU A C 1
ATOM 671 O O . LEU A 1 79 ? 7.920 -0.602 -21.911 1.00 95.75 79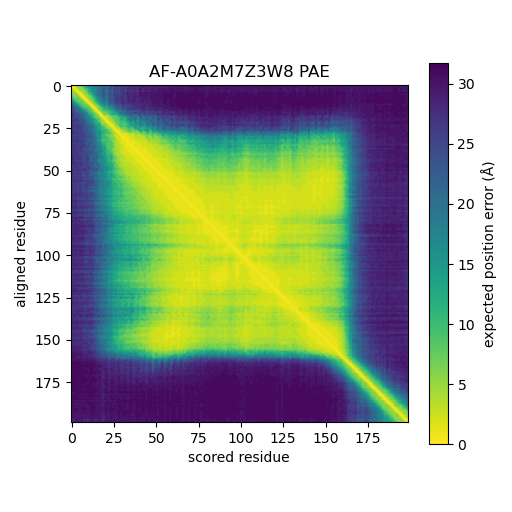 LEU A O 1
ATOM 675 N N . THR A 1 80 ? 9.359 1.112 -21.945 1.00 96.44 80 THR A N 1
ATOM 676 C CA . THR A 1 80 ? 10.190 0.469 -22.964 1.00 96.44 80 THR A CA 1
ATOM 677 C C . THR A 1 80 ? 10.943 -0.721 -22.352 1.00 96.44 80 THR A C 1
ATOM 679 O O . THR A 1 80 ? 11.344 -0.660 -21.185 1.00 96.44 80 THR A O 1
ATOM 682 N N . PRO A 1 81 ? 11.238 -1.785 -23.126 1.00 95.94 81 PRO A N 1
ATOM 683 C CA . PRO A 1 81 ? 12.001 -2.924 -22.613 1.00 95.94 81 PRO A CA 1
ATOM 684 C C . PRO A 1 81 ? 13.359 -2.527 -22.021 1.00 95.94 81 PRO A C 1
ATOM 686 O O . PRO A 1 81 ? 13.826 -3.135 -21.064 1.00 95.94 81 PRO A O 1
ATOM 689 N N . ARG A 1 82 ? 13.990 -1.480 -22.570 1.00 96.00 82 ARG A N 1
ATOM 690 C CA . ARG A 1 82 ? 15.269 -0.961 -22.076 1.00 96.00 82 ARG A CA 1
ATOM 691 C C . ARG A 1 82 ? 15.126 -0.312 -20.699 1.00 96.00 82 ARG A C 1
ATOM 693 O O . ARG A 1 82 ? 15.979 -0.534 -19.842 1.00 96.00 82 ARG A O 1
ATOM 700 N N . ASP A 1 83 ? 14.084 0.490 -20.498 1.00 96.19 83 ASP A N 1
ATOM 701 C CA . ASP A 1 83 ? 13.843 1.166 -19.221 1.00 96.19 83 ASP A CA 1
ATOM 702 C C . ASP A 1 83 ? 13.460 0.164 -18.140 1.00 96.19 83 ASP A C 1
ATOM 704 O O . ASP A 1 83 ? 14.033 0.188 -17.051 1.00 96.19 83 ASP A O 1
ATOM 708 N N . PHE A 1 84 ? 12.570 -0.774 -18.471 1.00 97.12 84 PHE A N 1
ATOM 709 C CA . PHE A 1 84 ? 12.176 -1.833 -17.551 1.00 97.12 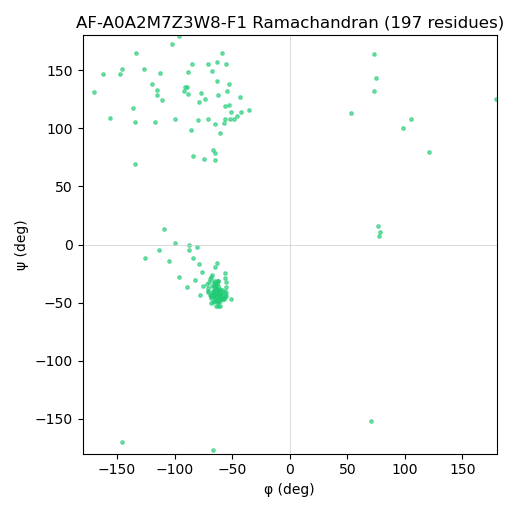84 PHE A CA 1
ATOM 710 C C . PHE A 1 84 ? 13.369 -2.704 -17.133 1.00 97.12 84 PHE A C 1
ATOM 712 O O . PHE A 1 84 ? 13.556 -2.950 -15.944 1.00 97.12 84 PHE A O 1
ATOM 719 N N . GLU A 1 85 ? 14.229 -3.122 -18.070 1.00 97.12 85 GLU A N 1
ATOM 720 C CA . GLU A 1 85 ? 15.435 -3.894 -17.732 1.00 97.12 85 GLU A CA 1
ATOM 721 C C . GLU A 1 85 ? 16.414 -3.101 -16.849 1.00 97.12 85 GLU A C 1
ATOM 723 O O . GLU A 1 85 ? 17.041 -3.676 -15.956 1.00 97.12 85 GLU A O 1
ATOM 728 N N . SER A 1 86 ? 16.513 -1.777 -17.020 1.00 97.81 86 SER A N 1
ATOM 729 C CA . SER A 1 86 ? 17.315 -0.929 -16.125 1.00 97.81 86 SER A CA 1
ATOM 730 C C . SER A 1 86 ? 16.784 -0.952 -14.689 1.00 97.81 86 SER A C 1
ATOM 732 O O . SER A 1 86 ? 17.558 -1.143 -13.741 1.00 97.81 86 SER A O 1
ATOM 734 N N . ILE A 1 87 ? 15.464 -0.819 -14.523 1.00 98.00 87 ILE A N 1
ATOM 735 C CA . ILE A 1 87 ? 14.800 -0.860 -13.213 1.00 98.00 87 ILE A CA 1
ATOM 736 C C . ILE A 1 87 ? 14.933 -2.255 -12.602 1.00 98.00 87 ILE A C 1
ATOM 738 O O . ILE A 1 87 ? 15.313 -2.391 -11.442 1.00 98.00 87 ILE A O 1
ATOM 742 N N . PHE A 1 88 ? 14.715 -3.305 -13.389 1.00 97.19 88 PHE A N 1
ATOM 743 C CA . PHE A 1 88 ? 14.878 -4.689 -12.955 1.00 97.19 88 PHE A CA 1
ATOM 744 C C . PHE A 1 88 ? 16.311 -4.991 -12.474 1.00 97.19 88 PHE A C 1
ATOM 746 O O . PHE A 1 88 ? 16.511 -5.693 -11.480 1.00 97.19 88 PHE A O 1
ATOM 753 N N . ALA A 1 89 ? 17.332 -4.442 -13.137 1.00 96.94 89 ALA A N 1
ATOM 754 C CA . ALA A 1 89 ? 18.725 -4.666 -12.760 1.00 96.94 89 ALA A CA 1
ATOM 755 C C . ALA A 1 89 ? 19.164 -3.828 -11.545 1.00 96.94 89 ALA A C 1
ATOM 757 O O . ALA A 1 89 ? 19.860 -4.335 -10.654 1.00 96.94 89 ALA A O 1
ATOM 758 N N . SER A 1 90 ? 18.777 -2.551 -11.506 1.00 96.94 90 SER A N 1
ATOM 759 C CA . SER A 1 90 ? 19.381 -1.544 -10.619 1.00 96.94 90 SER A CA 1
ATOM 760 C C . SER A 1 90 ? 18.402 -0.786 -9.724 1.00 96.94 90 SER A C 1
ATOM 762 O O . SER A 1 90 ? 18.844 -0.085 -8.817 1.00 96.94 90 SER A O 1
ATOM 764 N N . GLY A 1 91 ? 17.098 -0.910 -9.963 1.00 97.06 91 GLY A N 1
ATOM 765 C CA . GLY A 1 91 ? 16.070 -0.106 -9.302 1.00 97.06 91 GLY A CA 1
ATOM 766 C C . GLY A 1 91 ? 15.932 1.311 -9.845 1.00 97.06 91 GLY A C 1
ATOM 767 O O . GLY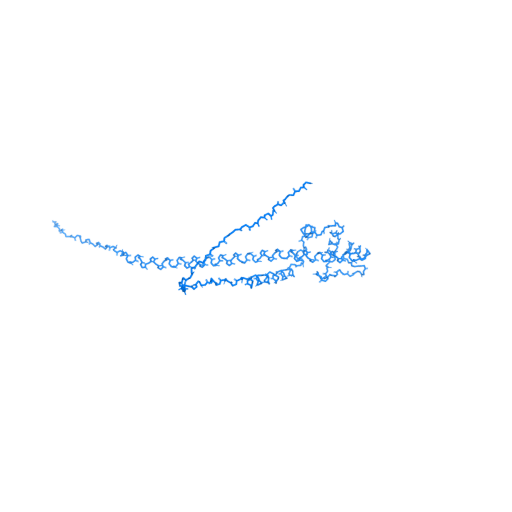 A 1 91 ? 15.231 2.124 -9.256 1.00 97.06 91 GLY A O 1
ATOM 768 N N . LYS A 1 92 ? 16.628 1.630 -10.940 1.00 97.19 92 LYS A N 1
ATOM 769 C CA . LYS A 1 92 ? 16.684 2.969 -11.525 1.00 97.19 92 LYS A CA 1
ATOM 770 C C . LYS A 1 92 ? 16.307 2.939 -12.997 1.00 97.19 92 LYS A C 1
ATOM 772 O O . LYS A 1 92 ? 16.561 1.962 -13.703 1.00 97.19 92 LYS A O 1
ATOM 777 N N . THR A 1 93 ? 15.747 4.045 -13.465 1.00 96.25 93 THR A N 1
ATOM 778 C CA . THR A 1 93 ? 15.477 4.290 -14.888 1.00 96.25 93 THR A CA 1
ATOM 779 C C . THR A 1 93 ? 16.766 4.220 -15.715 1.00 96.25 93 THR A C 1
ATOM 781 O O . THR A 1 93 ? 17.869 4.298 -15.167 1.00 96.25 93 THR A O 1
ATOM 784 N N . SER A 1 94 ? 16.658 4.105 -17.043 1.00 95.69 94 SER A N 1
ATOM 785 C CA . SER A 1 94 ? 17.836 4.049 -17.927 1.00 95.69 94 SER A CA 1
ATOM 786 C C . SER A 1 94 ? 18.695 5.324 -17.900 1.00 95.69 94 SER A C 1
ATOM 788 O O . SER A 1 94 ? 19.861 5.298 -18.297 1.00 95.69 94 SER A O 1
ATOM 790 N N . GLU A 1 95 ? 18.144 6.419 -17.376 1.00 94.19 95 GLU A N 1
ATOM 791 C CA . GLU A 1 95 ? 18.827 7.689 -17.125 1.00 94.19 95 GLU A CA 1
ATOM 792 C C . GLU A 1 95 ? 19.504 7.753 -15.743 1.00 94.19 95 GLU A C 1
ATOM 794 O O . GLU A 1 95 ? 20.106 8.764 -15.388 1.00 94.19 95 GLU A O 1
ATOM 799 N N . GLY A 1 96 ? 19.406 6.692 -14.935 1.00 94.50 96 GLY A N 1
ATOM 800 C CA . GLY A 1 96 ? 19.995 6.618 -13.597 1.00 94.50 96 GLY A CA 1
ATOM 801 C C . GLY A 1 96 ? 19.209 7.355 -12.507 1.00 94.50 96 GLY A C 1
ATOM 802 O O . GLY A 1 96 ? 19.717 7.499 -11.392 1.00 94.50 96 GLY A O 1
ATOM 803 N N . ARG A 1 97 ? 17.983 7.804 -12.807 1.00 96.12 97 ARG A N 1
ATOM 804 C CA . ARG A 1 97 ? 17.050 8.410 -11.841 1.00 96.12 97 ARG A CA 1
ATOM 805 C C . ARG A 1 97 ? 16.247 7.335 -11.111 1.00 96.12 97 ARG A C 1
ATOM 807 O O . ARG A 1 97 ? 16.058 6.242 -11.653 1.00 96.12 97 ARG A O 1
ATOM 814 N N . ASN A 1 98 ? 15.769 7.649 -9.912 1.00 97.12 98 ASN A N 1
ATOM 815 C CA . ASN A 1 98 ? 14.831 6.787 -9.198 1.00 97.12 98 ASN A CA 1
ATOM 816 C C . ASN A 1 98 ? 13.517 6.667 -9.981 1.00 97.12 98 ASN A C 1
ATOM 818 O O . ASN A 1 98 ? 13.218 7.492 -10.848 1.00 97.12 98 ASN A O 1
ATOM 822 N N . VAL A 1 99 ? 12.780 5.590 -9.727 1.00 96.50 99 VAL A N 1
ATOM 823 C CA . VAL A 1 99 ? 11.475 5.373 -10.355 1.00 96.50 99 VAL A CA 1
ATOM 824 C C . VAL A 1 99 ? 10.461 6.265 -9.658 1.00 96.50 99 VAL A C 1
ATOM 826 O O . VAL A 1 99 ? 10.388 6.257 -8.436 1.00 96.50 99 VAL A O 1
ATOM 829 N N . GLU A 1 100 ? 9.685 7.012 -10.427 1.00 95.44 100 GLU A N 1
ATOM 830 C CA . GLU A 1 100 ? 8.609 7.858 -9.922 1.00 95.44 100 GLU A CA 1
ATOM 831 C C . GLU A 1 100 ? 7.287 7.322 -10.464 1.00 95.44 100 GLU A C 1
ATOM 833 O O . GLU A 1 100 ? 7.164 7.104 -11.669 1.00 95.44 100 GLU A O 1
ATOM 838 N N . SER A 1 101 ? 6.325 7.104 -9.572 1.00 94.50 101 SER A N 1
ATOM 839 C CA . SER A 1 101 ? 4.956 6.722 -9.909 1.00 94.50 101 SER A CA 1
ATOM 840 C C . SER A 1 101 ? 3.992 7.790 -9.393 1.00 94.50 101 SER A C 1
ATOM 842 O O . SER A 1 101 ? 4.136 8.239 -8.254 1.00 94.50 101 SER A O 1
ATOM 844 N N . PRO A 1 102 ? 2.969 8.182 -10.168 1.00 93.12 102 PRO A N 1
ATOM 845 C CA . PRO A 1 102 ? 1.922 9.079 -9.686 1.00 93.12 102 PRO A CA 1
ATOM 846 C C . PRO A 1 102 ? 1.204 8.580 -8.424 1.00 93.12 102 PRO A C 1
ATOM 848 O O . PRO A 1 102 ? 0.724 9.398 -7.644 1.00 93.12 102 PRO A O 1
ATOM 851 N N . SER A 1 103 ? 1.119 7.262 -8.223 1.00 88.88 103 SER A N 1
ATOM 852 C CA . SER A 1 103 ? 0.347 6.654 -7.134 1.00 88.88 103 SER A CA 1
ATOM 853 C C . SER A 1 103 ? 1.190 6.316 -5.902 1.00 88.88 103 SER A C 1
ATOM 855 O O . SER A 1 103 ? 0.678 6.331 -4.779 1.00 88.88 103 SER A O 1
ATOM 857 N N . MET A 1 104 ? 2.485 6.040 -6.097 1.00 91.38 104 MET A N 1
ATOM 858 C CA . MET A 1 104 ? 3.421 5.660 -5.027 1.00 91.38 104 MET A CA 1
ATOM 859 C C . MET A 1 104 ? 4.533 6.683 -4.762 1.00 91.38 104 MET A C 1
ATOM 861 O O . MET A 1 104 ? 5.311 6.498 -3.830 1.00 91.38 104 MET A O 1
ATOM 865 N N . GLY A 1 105 ? 4.617 7.753 -5.552 1.00 92.31 105 GLY A N 1
ATOM 866 C CA . GLY A 1 105 ? 5.689 8.739 -5.470 1.00 92.31 105 GLY A CA 1
ATOM 867 C C . GLY A 1 105 ? 7.034 8.195 -5.957 1.00 92.31 105 GLY A C 1
ATOM 868 O O . GLY A 1 105 ? 7.105 7.313 -6.817 1.00 92.31 105 GLY A O 1
ATOM 869 N N . GLU A 1 106 ? 8.120 8.745 -5.418 1.00 94.38 106 GLU A N 1
ATOM 870 C CA . GLU A 1 106 ? 9.478 8.298 -5.721 1.00 94.38 106 GLU A CA 1
ATOM 871 C C . GLU A 1 106 ? 9.814 7.019 -4.943 1.00 94.38 106 GLU A C 1
ATOM 873 O O . GLU A 1 106 ? 9.767 6.977 -3.714 1.00 94.38 106 GLU A O 1
ATOM 878 N N . LEU A 1 107 ? 10.181 5.966 -5.668 1.00 94.81 107 LEU A N 1
ATOM 879 C CA . LEU A 1 107 ? 10.537 4.675 -5.102 1.00 94.81 107 LEU A CA 1
ATOM 880 C C . LEU A 1 107 ? 12.041 4.581 -4.850 1.00 94.81 107 LEU A C 1
ATOM 882 O O . LEU A 1 107 ? 12.865 4.797 -5.746 1.00 94.81 107 LEU A O 1
ATOM 886 N N . ASP A 1 108 ? 12.389 4.123 -3.648 1.00 94.19 108 ASP A N 1
ATOM 887 C CA . ASP A 1 108 ? 13.741 3.674 -3.331 1.00 94.19 108 ASP A CA 1
ATOM 888 C C . ASP A 1 108 ? 14.203 2.617 -4.356 1.00 94.19 108 ASP A C 1
ATOM 890 O O . ASP A 1 108 ? 13.443 1.688 -4.657 1.00 94.19 108 ASP A O 1
ATOM 894 N N . PRO A 1 109 ? 15.459 2.659 -4.844 1.00 95.94 109 PRO A N 1
ATOM 895 C CA . PRO A 1 109 ? 15.940 1.698 -5.837 1.00 95.94 109 PRO A CA 1
ATOM 896 C C . PRO A 1 109 ? 15.785 0.231 -5.417 1.00 95.94 109 PRO A C 1
ATOM 898 O O . PRO A 1 109 ? 15.469 -0.627 -6.237 1.00 95.94 109 PRO A O 1
ATOM 901 N N . GLU A 1 110 ? 15.972 -0.083 -4.136 1.00 94.69 110 GLU A N 1
ATOM 902 C CA . GLU A 1 110 ? 15.809 -1.451 -3.633 1.00 94.69 110 GLU A CA 1
ATOM 903 C C . GLU A 1 110 ? 14.355 -1.936 -3.729 1.00 94.69 110 GLU A C 1
ATOM 905 O O . GLU A 1 110 ? 14.100 -3.064 -4.162 1.00 94.69 110 GLU A O 1
ATOM 910 N N . VAL A 1 111 ? 13.402 -1.059 -3.404 1.00 94.50 111 VAL A N 1
ATOM 911 C CA . VAL A 1 111 ? 11.966 -1.335 -3.509 1.00 94.50 111 VAL A CA 1
ATOM 912 C C . VAL A 1 111 ? 11.570 -1.45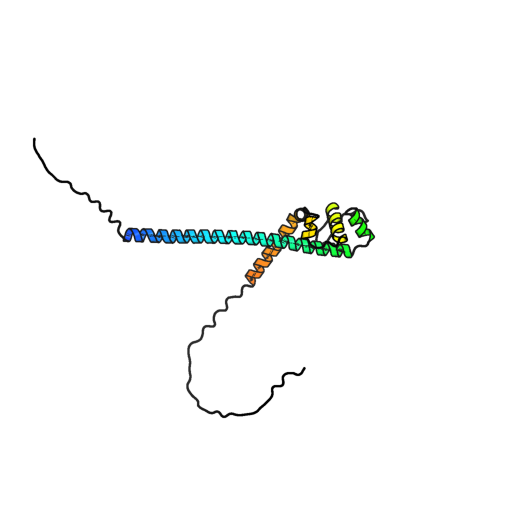1 -4.977 1.00 94.50 111 VAL A C 1
ATOM 914 O O . VAL A 1 111 ? 11.004 -2.467 -5.373 1.00 94.50 111 VAL A O 1
ATOM 917 N N . ALA A 1 112 ? 11.944 -0.473 -5.806 1.00 96.00 112 ALA A N 1
ATOM 918 C CA . ALA A 1 112 ? 11.647 -0.463 -7.236 1.00 96.00 112 ALA A CA 1
ATOM 919 C C . ALA A 1 112 ? 12.180 -1.717 -7.942 1.00 96.00 112 ALA A C 1
ATOM 921 O O . ALA A 1 112 ? 11.460 -2.365 -8.701 1.00 96.00 112 ALA A O 1
ATOM 922 N N . LYS A 1 113 ? 13.424 -2.110 -7.643 1.00 96.06 113 LYS A N 1
ATOM 923 C CA . LYS A 1 113 ? 14.038 -3.331 -8.174 1.00 96.06 113 LYS A CA 1
ATOM 924 C C . LYS A 1 113 ? 13.253 -4.576 -7.780 1.00 96.06 113 LYS A C 1
ATOM 926 O O . LYS A 1 113 ? 13.013 -5.454 -8.609 1.00 96.06 113 LYS A O 1
ATOM 931 N N . SER A 1 114 ? 12.874 -4.669 -6.513 1.00 95.69 114 SER A N 1
ATOM 932 C CA . SER A 1 114 ? 12.183 -5.843 -5.992 1.00 95.69 114 SER A CA 1
ATOM 933 C C . SER A 1 114 ? 10.751 -5.943 -6.524 1.00 95.69 114 SER A C 1
ATOM 935 O O . SER A 1 114 ? 10.318 -7.034 -6.890 1.00 95.69 114 SER A O 1
ATOM 937 N N . LEU A 1 115 ? 10.052 -4.815 -6.672 1.00 96.19 115 LEU A N 1
ATOM 938 C CA . LEU A 1 115 ? 8.739 -4.745 -7.319 1.00 96.19 115 LEU A CA 1
ATOM 939 C C . LEU A 1 115 ? 8.824 -5.084 -8.812 1.00 96.19 115 LEU A C 1
ATOM 941 O O . LEU A 1 115 ? 8.012 -5.862 -9.305 1.00 96.19 115 LEU A O 1
ATOM 945 N N . ALA A 1 116 ? 9.839 -4.590 -9.527 1.00 96.50 116 ALA A N 1
ATOM 946 C CA . ALA A 1 116 ? 10.075 -4.966 -10.922 1.00 96.50 116 ALA A CA 1
ATOM 947 C C . ALA A 1 116 ? 10.378 -6.465 -11.068 1.00 96.50 116 ALA A C 1
ATOM 949 O O . ALA A 1 116 ? 9.948 -7.100 -12.033 1.00 96.50 116 ALA A O 1
ATOM 950 N N . LYS A 1 117 ? 11.080 -7.060 -10.096 1.00 96.06 117 LYS A N 1
ATOM 951 C CA . LYS A 1 117 ? 11.310 -8.505 -10.052 1.00 96.06 117 LYS A CA 1
ATOM 952 C C . LYS A 1 117 ? 10.015 -9.283 -9.823 1.00 96.06 117 LYS A C 1
ATOM 954 O O . LYS A 1 117 ? 9.734 -10.188 -10.602 1.00 96.06 117 LYS A O 1
ATOM 959 N N . ALA A 1 118 ? 9.217 -8.899 -8.827 1.00 95.75 118 ALA A N 1
ATOM 960 C CA . ALA A 1 118 ? 7.910 -9.502 -8.570 1.00 95.75 118 ALA A CA 1
ATOM 961 C C . ALA A 1 118 ? 7.011 -9.431 -9.816 1.00 95.75 118 ALA A C 1
ATOM 963 O O . ALA A 1 118 ? 6.438 -10.439 -10.229 1.00 95.75 118 ALA A O 1
ATOM 964 N N . PHE A 1 119 ? 6.981 -8.276 -10.484 1.00 96.00 119 PHE A N 1
ATOM 965 C CA . PHE A 1 119 ? 6.244 -8.082 -11.728 1.00 96.00 119 PHE A CA 1
ATOM 966 C C . PHE A 1 119 ? 6.732 -9.003 -12.858 1.00 96.00 119 PHE A C 1
ATOM 968 O O . PHE A 1 119 ? 5.918 -9.675 -13.491 1.00 96.00 119 PHE A O 1
ATOM 975 N N . LYS A 1 120 ? 8.053 -9.103 -13.081 1.00 95.19 120 LYS A N 1
ATOM 976 C CA . LYS A 1 120 ? 8.645 -10.003 -14.093 1.00 95.19 120 LYS A CA 1
ATOM 977 C C . LYS A 1 120 ? 8.346 -11.479 -13.810 1.00 95.19 120 LYS A C 1
ATOM 979 O O . LYS A 1 120 ? 8.211 -12.267 -14.742 1.00 95.19 120 LYS A O 1
ATOM 984 N N . GLU A 1 121 ? 8.223 -11.846 -12.538 1.00 95.31 121 GLU A N 1
ATOM 985 C CA . GLU A 1 121 ? 7.825 -13.184 -12.081 1.00 95.31 121 GLU A CA 1
ATOM 986 C C . GLU A 1 121 ? 6.297 -13.408 -12.120 1.00 95.31 121 GLU A C 1
ATOM 988 O O . GLU A 1 121 ? 5.824 -14.504 -11.826 1.00 95.31 121 GLU A O 1
ATOM 993 N N . GLY A 1 122 ? 5.510 -12.398 -12.512 1.00 93.56 122 GLY A N 1
ATOM 994 C CA . GLY A 1 122 ? 4.049 -12.472 -12.596 1.00 93.56 122 GLY A CA 1
ATOM 995 C C . GLY A 1 122 ? 3.338 -12.380 -11.241 1.00 93.56 122 GLY A C 1
ATOM 996 O O . GLY A 1 122 ? 2.157 -12.718 -11.131 1.00 93.56 122 GLY A O 1
ATOM 997 N N . ILE A 1 123 ? 4.032 -11.931 -10.196 1.00 94.81 123 ILE A N 1
ATOM 998 C CA . ILE A 1 123 ? 3.492 -11.770 -8.848 1.00 94.81 123 ILE A CA 1
ATOM 999 C C . ILE A 1 123 ? 2.823 -10.396 -8.747 1.00 94.81 123 ILE A C 1
ATOM 1001 O O . ILE A 1 123 ? 3.489 -9.387 -8.539 1.00 94.81 123 ILE A O 1
ATOM 1005 N N . LYS A 1 124 ? 1.492 -10.371 -8.885 1.00 91.94 124 LYS A N 1
ATOM 1006 C CA . LYS A 1 124 ? 0.689 -9.135 -8.806 1.00 91.94 124 LYS A CA 1
ATOM 1007 C C . LYS A 1 124 ? -0.092 -8.960 -7.496 1.00 91.94 124 LYS A C 1
ATOM 1009 O O . LYS A 1 124 ? -0.588 -7.880 -7.210 1.00 91.94 124 LYS A O 1
ATOM 1014 N N . LEU A 1 125 ? -0.212 -10.021 -6.697 1.00 93.69 125 LEU A N 1
ATOM 1015 C CA . LEU A 1 125 ? -1.009 -10.012 -5.467 1.00 93.69 125 LEU A CA 1
ATOM 1016 C C . LEU A 1 125 ? -0.178 -9.547 -4.272 1.00 93.69 125 LEU A C 1
ATOM 1018 O O . LEU A 1 125 ? 0.873 -10.131 -3.994 1.00 93.69 125 LEU A O 1
ATOM 1022 N N . LEU A 1 126 ? -0.707 -8.584 -3.520 1.00 93.00 126 LEU A N 1
ATOM 1023 C CA . LEU A 1 126 ? -0.072 -7.992 -2.349 1.00 93.00 126 LEU A CA 1
ATOM 1024 C C . LEU A 1 126 ? 0.412 -9.039 -1.335 1.00 93.00 126 LEU A C 1
ATOM 1026 O O . LEU A 1 126 ? 1.582 -8.956 -0.975 1.00 93.00 126 LEU A O 1
ATOM 1030 N N . PRO A 1 127 ? -0.364 -10.068 -0.927 1.00 93.38 127 PRO A N 1
ATOM 1031 C CA . PRO A 1 127 ? 0.127 -11.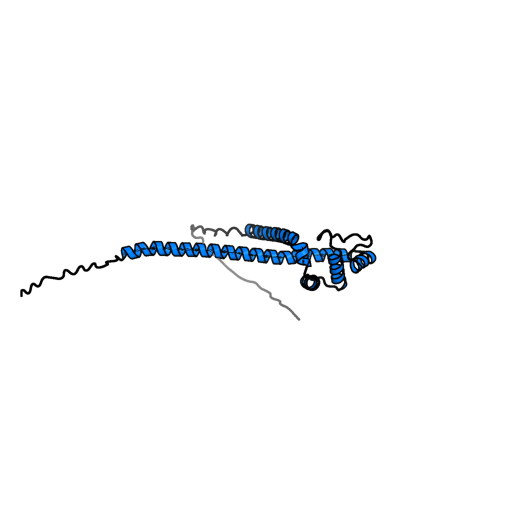054 0.039 1.00 93.38 127 PRO A CA 1
ATOM 1032 C C . PRO A 1 127 ? 1.438 -11.723 -0.393 1.00 93.38 127 PRO A C 1
ATOM 1034 O O . PRO A 1 127 ? 2.369 -11.836 0.396 1.00 93.38 127 PRO A O 1
ATOM 1037 N N . LYS A 1 128 ? 1.554 -12.082 -1.676 1.00 93.56 128 LYS A N 1
ATOM 1038 C CA . LYS A 1 128 ? 2.773 -12.693 -2.229 1.00 93.56 128 LYS A CA 1
ATOM 1039 C C . LYS A 1 128 ? 3.917 -11.689 -2.359 1.00 93.56 128 LYS A C 1
ATOM 1041 O O . LYS A 1 128 ? 5.078 -12.051 -2.201 1.00 93.56 128 LYS A O 1
ATOM 1046 N N . ILE A 1 129 ? 3.601 -10.429 -2.653 1.00 93.31 129 ILE A N 1
ATOM 1047 C CA . ILE A 1 129 ? 4.594 -9.351 -2.690 1.00 93.31 129 ILE A CA 1
ATOM 1048 C C . ILE A 1 129 ? 5.155 -9.118 -1.286 1.00 93.31 129 ILE A C 1
ATOM 1050 O O . ILE A 1 129 ? 6.364 -8.997 -1.145 1.00 93.31 129 ILE A O 1
ATOM 1054 N N . LEU A 1 130 ? 4.316 -9.129 -0.248 1.00 92.19 130 LEU A N 1
ATOM 1055 C CA . LEU A 1 130 ? 4.739 -8.957 1.144 1.00 92.19 130 LEU A CA 1
ATOM 1056 C C . LEU A 1 130 ? 5.558 -10.135 1.679 1.00 92.19 130 LEU A C 1
ATOM 1058 O O . LEU A 1 130 ? 6.415 -9.928 2.531 1.00 92.19 130 LEU A O 1
ATOM 1062 N N . GLU A 1 131 ? 5.361 -11.350 1.163 1.00 90.88 131 GLU A N 1
ATOM 1063 C CA . GLU A 1 131 ? 6.262 -12.475 1.460 1.00 90.88 131 GLU A CA 1
ATOM 1064 C C . GLU A 1 131 ? 7.690 -12.210 0.956 1.00 90.88 131 GLU A C 1
ATOM 1066 O O . GLU A 1 131 ? 8.660 -12.539 1.639 1.00 90.88 131 GLU A O 1
ATOM 1071 N N . ALA A 1 132 ? 7.830 -11.589 -0.219 1.00 87.75 132 ALA A N 1
ATOM 1072 C CA . ALA A 1 132 ? 9.129 -11.229 -0.788 1.00 87.75 132 ALA A CA 1
ATOM 1073 C C . ALA A 1 132 ? 9.688 -9.906 -0.228 1.00 87.75 132 ALA A C 1
ATOM 1075 O O . ALA A 1 132 ? 10.904 -9.727 -0.156 1.00 87.75 132 ALA A O 1
ATOM 1076 N N . LEU A 1 133 ? 8.804 -8.979 0.148 1.00 88.69 133 LEU A N 1
ATOM 1077 C CA . LEU A 1 133 ? 9.091 -7.609 0.577 1.00 88.69 133 LEU A CA 1
ATOM 1078 C C . LEU A 1 133 ? 8.290 -7.268 1.845 1.00 88.69 133 LEU A C 1
ATOM 1080 O O . LEU A 1 133 ? 7.384 -6.430 1.805 1.00 88.69 133 LEU A O 1
ATOM 1084 N N . PRO A 1 134 ? 8.625 -7.871 2.997 1.00 88.00 134 PRO A N 1
ATOM 1085 C CA . PRO A 1 134 ? 7.856 -7.688 4.230 1.00 88.00 134 PRO A CA 1
ATOM 1086 C C . PRO A 1 134 ? 7.905 -6.251 4.764 1.00 88.00 134 PRO A C 1
ATOM 1088 O O . PRO A 1 134 ? 7.050 -5.839 5.546 1.00 88.00 134 PRO A O 1
ATOM 1091 N N . GLU A 1 135 ? 8.895 -5.464 4.343 1.00 88.50 135 GLU A N 1
ATOM 1092 C CA . GLU A 1 135 ? 9.046 -4.066 4.752 1.00 88.50 135 GLU A CA 1
ATOM 1093 C C . GLU A 1 135 ? 8.276 -3.080 3.868 1.00 88.50 135 GLU A C 1
ATOM 1095 O O . GLU A 1 135 ? 8.216 -1.897 4.201 1.00 88.50 135 GLU A O 1
ATOM 1100 N N . LEU A 1 136 ? 7.641 -3.545 2.784 1.00 89.50 136 LEU A N 1
ATOM 1101 C CA . LEU A 1 136 ? 6.906 -2.676 1.864 1.00 89.50 136 LEU A CA 1
ATOM 1102 C C . LEU A 1 136 ? 5.792 -1.909 2.585 1.00 89.50 136 LEU A C 1
ATOM 1104 O O . LEU A 1 136 ? 5.697 -0.697 2.444 1.00 89.50 136 LEU A O 1
ATOM 1108 N N . LEU A 1 137 ? 5.006 -2.588 3.428 1.00 86.31 137 LEU A N 1
ATOM 1109 C CA . LEU A 1 137 ? 3.966 -1.933 4.229 1.00 86.31 137 LEU A CA 1
ATOM 1110 C C . LEU A 1 137 ? 4.539 -0.855 5.151 1.00 86.31 137 LEU A C 1
ATOM 1112 O O . LEU A 1 137 ? 3.960 0.216 5.258 1.00 86.31 137 LEU A O 1
ATOM 1116 N N . LYS A 1 138 ? 5.692 -1.118 5.782 1.00 87.75 138 LYS A N 1
ATOM 1117 C CA . LYS A 1 138 ? 6.329 -0.164 6.701 1.00 87.75 138 LYS A CA 1
ATOM 1118 C C . LYS A 1 138 ? 6.787 1.102 5.983 1.00 87.75 138 LYS A C 1
ATOM 1120 O O . LYS A 1 138 ? 6.722 2.180 6.559 1.00 87.75 138 LYS A O 1
ATOM 1125 N N . LYS A 1 139 ? 7.252 0.972 4.738 1.00 87.44 139 LYS A N 1
ATOM 1126 C CA . LYS A 1 139 ? 7.727 2.098 3.920 1.00 87.44 139 LYS A CA 1
ATOM 1127 C C . LYS A 1 139 ? 6.622 3.091 3.580 1.00 87.44 139 LYS A C 1
ATOM 1129 O O . LYS A 1 139 ? 6.900 4.279 3.506 1.00 87.44 139 LYS A O 1
ATOM 1134 N N . PHE A 1 140 ? 5.396 2.604 3.421 1.00 89.75 140 PHE A N 1
ATOM 1135 C CA . PHE A 1 140 ? 4.231 3.424 3.088 1.00 89.75 140 PHE A CA 1
ATOM 1136 C C . PHE A 1 140 ? 3.256 3.555 4.264 1.00 89.75 140 PHE A C 1
ATOM 1138 O O . PHE A 1 140 ? 2.115 3.960 4.070 1.00 89.75 140 PHE A O 1
ATOM 1145 N N . ASP A 1 141 ? 3.667 3.184 5.481 1.00 91.00 141 ASP A N 1
ATOM 1146 C CA . ASP A 1 141 ? 2.743 3.004 6.603 1.00 91.00 141 ASP A CA 1
ATOM 1147 C C . ASP A 1 141 ? 2.009 4.295 6.964 1.00 91.00 141 ASP A C 1
ATOM 1149 O O . ASP A 1 141 ? 0.795 4.269 7.154 1.00 91.00 141 ASP A O 1
ATOM 1153 N N . GLU A 1 142 ? 2.728 5.415 7.009 1.00 91.69 142 GLU A N 1
ATOM 1154 C CA . GLU A 1 142 ? 2.180 6.729 7.351 1.00 91.69 142 GLU A CA 1
ATOM 1155 C C . GLU A 1 142 ? 1.152 7.193 6.308 1.00 91.69 142 GLU A C 1
ATOM 1157 O O . GLU A 1 142 ? -0.006 7.446 6.654 1.00 91.69 142 GLU A O 1
ATOM 1162 N N . ASP A 1 143 ? 1.538 7.197 5.029 1.00 92.00 143 ASP A N 1
ATOM 1163 C CA . ASP A 1 143 ? 0.670 7.610 3.922 1.00 92.00 143 ASP A CA 1
ATOM 1164 C C . ASP A 1 143 ? -0.563 6.710 3.799 1.00 92.00 143 ASP A C 1
ATOM 1166 O O . ASP A 1 143 ? -1.688 7.200 3.685 1.00 92.00 143 ASP A O 1
ATOM 1170 N N . LEU A 1 144 ? -0.374 5.388 3.882 1.00 94.31 144 LEU A N 1
ATOM 1171 C CA . LEU A 1 144 ? -1.473 4.427 3.835 1.00 94.31 144 LEU A CA 1
ATOM 1172 C C . LEU A 1 144 ? -2.398 4.583 5.039 1.00 94.31 144 LEU A C 1
ATOM 1174 O O . LEU A 1 144 ? -3.607 4.485 4.872 1.00 94.31 144 LEU A O 1
ATOM 1178 N N . THR A 1 145 ? -1.869 4.815 6.244 1.00 94.50 145 THR A N 1
ATOM 1179 C CA . THR A 1 145 ? -2.702 4.996 7.447 1.00 94.50 145 THR A CA 1
ATOM 1180 C C . THR A 1 145 ? -3.575 6.228 7.322 1.00 94.50 145 THR A C 1
ATOM 1182 O O . THR A 1 145 ? -4.766 6.161 7.628 1.00 94.50 145 THR A O 1
ATOM 1185 N N . LYS A 1 146 ? -3.006 7.339 6.853 1.00 94.94 146 LYS A N 1
ATOM 1186 C CA . LYS A 1 146 ? -3.757 8.572 6.646 1.00 94.94 146 LYS A CA 1
ATOM 1187 C C . LYS A 1 146 ? -4.859 8.376 5.606 1.00 94.94 146 LYS A C 1
ATOM 1189 O O . LYS A 1 146 ? -6.023 8.620 5.905 1.00 94.94 146 LYS A O 1
ATOM 1194 N N . GLU A 1 147 ? -4.505 7.863 4.430 1.00 94.94 147 GLU A N 1
ATOM 1195 C CA . GLU A 1 147 ? -5.455 7.648 3.336 1.00 94.94 147 GLU A CA 1
ATOM 1196 C C . GLU A 1 147 ? -6.549 6.632 3.716 1.00 94.94 147 GLU A C 1
ATOM 1198 O O . GLU A 1 147 ? -7.729 6.855 3.454 1.00 94.94 147 GLU A O 1
ATOM 1203 N N . ALA A 1 148 ? -6.187 5.544 4.400 1.00 96.12 148 ALA A N 1
ATOM 1204 C CA . ALA A 1 148 ? -7.141 4.557 4.900 1.00 96.12 148 ALA A CA 1
ATOM 1205 C C . ALA A 1 148 ? -8.091 5.147 5.944 1.00 96.12 148 ALA A C 1
ATOM 1207 O O . ALA A 1 148 ? -9.287 4.872 5.898 1.00 96.12 148 ALA A O 1
ATOM 1208 N N . THR A 1 149 ? -7.581 5.969 6.864 1.00 95.19 149 THR A N 1
ATOM 1209 C CA . THR A 1 149 ? -8.410 6.629 7.881 1.00 95.19 149 THR A CA 1
ATOM 1210 C C . THR A 1 149 ? -9.427 7.553 7.223 1.00 95.19 149 THR A C 1
ATOM 1212 O O . THR A 1 149 ? -10.614 7.438 7.516 1.00 95.19 149 THR A O 1
ATOM 1215 N N . GLU A 1 150 ? -8.992 8.391 6.279 1.00 95.12 150 GLU A N 1
ATOM 1216 C CA . GLU A 1 150 ? -9.876 9.295 5.534 1.00 95.12 150 GLU A CA 1
ATOM 1217 C C . GLU A 1 150 ? -10.951 8.517 4.754 1.00 95.12 150 GLU A C 1
ATOM 1219 O O . GLU A 1 150 ? -12.140 8.825 4.860 1.00 95.12 150 GLU A O 1
ATOM 1224 N N . ARG A 1 151 ? -10.571 7.450 4.034 1.00 95.44 151 ARG A N 1
ATOM 1225 C CA . ARG A 1 151 ? -11.528 6.614 3.286 1.00 95.44 151 ARG A CA 1
ATOM 1226 C C . ARG A 1 151 ? -12.514 5.880 4.200 1.00 95.44 151 ARG A C 1
ATOM 1228 O O . ARG A 1 151 ? -13.684 5.754 3.846 1.00 95.44 151 ARG A O 1
ATOM 1235 N N . VAL A 1 152 ? -12.071 5.372 5.351 1.00 94.69 152 VAL A N 1
ATOM 1236 C CA . VAL A 1 152 ? -12.947 4.682 6.315 1.00 94.69 152 VAL A CA 1
ATOM 1237 C C . VAL A 1 152 ? -13.911 5.666 6.973 1.00 94.69 152 VAL A C 1
ATOM 1239 O O . VAL A 1 152 ? -15.099 5.370 7.071 1.00 94.69 152 VAL A O 1
ATOM 1242 N N . GLU A 1 153 ? -13.439 6.843 7.383 1.00 93.19 153 GLU A N 1
ATOM 1243 C CA . GLU A 1 153 ? -14.297 7.882 7.961 1.00 93.19 153 GLU A CA 1
ATOM 1244 C C . GLU A 1 153 ? -15.360 8.350 6.967 1.00 93.19 153 GLU A C 1
ATOM 1246 O O . GLU A 1 153 ? -16.537 8.403 7.323 1.00 93.19 153 GLU A O 1
ATOM 1251 N N . GLN A 1 154 ? -14.976 8.570 5.708 1.00 92.75 154 GLN A N 1
ATOM 1252 C CA . GLN A 1 154 ? -15.910 8.932 4.648 1.00 92.75 154 GLN A CA 1
ATOM 1253 C C . GLN A 1 154 ? -16.980 7.852 4.423 1.00 92.75 154 GLN A C 1
ATOM 1255 O O . GLN A 1 154 ? -18.164 8.175 4.331 1.00 92.75 154 GLN A O 1
ATOM 1260 N N . LYS A 1 155 ? -16.595 6.567 4.377 1.00 90.50 155 LYS A N 1
ATOM 1261 C CA . LYS A 1 155 ? -17.552 5.455 4.227 1.00 90.50 155 LYS A CA 1
ATOM 1262 C C . LYS A 1 155 ? -18.534 5.384 5.395 1.00 90.50 155 LYS A C 1
ATOM 1264 O O . LYS A 1 155 ? -19.730 5.234 5.166 1.00 90.50 155 LYS A O 1
ATOM 1269 N N . LEU A 1 156 ? -18.046 5.533 6.628 1.00 88.06 156 LEU A N 1
ATOM 1270 C CA . LEU A 1 156 ? -18.883 5.514 7.831 1.00 88.06 156 LEU A CA 1
ATOM 1271 C C . LEU A 1 156 ? -19.845 6.712 7.890 1.00 88.06 156 LEU A C 1
ATOM 1273 O O . LEU A 1 156 ? -20.972 6.575 8.366 1.00 88.06 156 LEU A O 1
ATOM 1277 N N . GLU A 1 157 ? -19.425 7.886 7.418 1.00 88.31 157 GLU A N 1
ATOM 1278 C CA . GLU A 1 157 ? -20.285 9.070 7.327 1.00 88.31 157 GLU A CA 1
ATOM 1279 C C . GLU A 1 157 ? -21.350 8.925 6.229 1.00 88.31 157 GLU A C 1
ATOM 1281 O O . GLU A 1 157 ? -22.521 9.254 6.449 1.00 88.31 157 GLU A O 1
ATOM 1286 N N . GLU A 1 158 ? -20.982 8.374 5.069 1.00 84.88 158 GLU A N 1
ATOM 1287 C CA . GLU A 1 158 ? -21.933 8.059 4.001 1.00 84.88 158 GLU A CA 1
ATOM 1288 C C . GLU A 1 158 ? -22.971 7.016 4.430 1.00 84.88 158 GLU A C 1
ATOM 1290 O O . GLU A 1 158 ? -24.139 7.158 4.070 1.00 84.88 158 GLU A O 1
ATOM 1295 N N . GLU A 1 159 ? -22.582 5.987 5.188 1.00 76.75 159 GLU A N 1
ATOM 1296 C CA . GLU A 1 159 ? -23.511 4.970 5.700 1.00 76.75 159 GLU A CA 1
ATOM 1297 C C . GLU A 1 159 ? -24.520 5.570 6.685 1.00 76.75 159 GLU A C 1
ATOM 1299 O O . GLU A 1 159 ? -25.723 5.366 6.528 1.00 76.75 159 GLU A O 1
ATOM 1304 N N . LYS A 1 160 ? -24.062 6.412 7.622 1.00 72.69 160 LYS A N 1
ATOM 1305 C CA . LYS A 1 160 ? -24.944 7.147 8.551 1.00 72.69 160 LYS A CA 1
ATOM 1306 C C . LYS A 1 160 ? -25.884 8.120 7.847 1.00 72.69 160 LYS A C 1
ATOM 1308 O O . LYS A 1 160 ? -26.994 8.360 8.304 1.00 72.69 160 LYS A O 1
ATOM 1313 N N . SER A 1 161 ? -25.449 8.692 6.728 1.00 65.19 161 SER A N 1
ATOM 1314 C CA . SER A 1 161 ? -26.271 9.609 5.931 1.00 65.19 161 SER A CA 1
ATOM 1315 C C . SER A 1 161 ? -27.290 8.881 5.044 1.00 65.19 161 SER A C 1
ATOM 1317 O O . SER A 1 161 ? -28.234 9.506 4.558 1.00 65.19 161 SER A O 1
ATOM 1319 N N . LYS A 1 162 ? -27.103 7.574 4.817 1.00 59.31 162 LYS A N 1
ATOM 1320 C CA . LYS A 1 162 ? -27.982 6.709 4.014 1.00 59.31 162 LYS A CA 1
ATOM 1321 C C . LYS A 1 162 ? -28.934 5.862 4.865 1.00 59.31 162 LYS A C 1
ATOM 1323 O O . LYS A 1 162 ? -29.722 5.120 4.279 1.00 59.31 162 LYS A O 1
ATOM 1328 N N . GLU A 1 163 ? -28.922 5.988 6.196 1.00 50.75 163 GLU A N 1
ATOM 1329 C CA . GLU A 1 163 ? -29.992 5.432 7.030 1.00 50.75 163 GLU A CA 1
ATOM 1330 C C . GLU A 1 163 ? -31.341 6.007 6.559 1.00 50.75 163 GLU A C 1
ATOM 1332 O O . GLU A 1 163 ? -31.531 7.231 6.550 1.00 50.75 163 GLU A O 1
ATOM 1337 N N . PRO A 1 164 ? -32.286 5.160 6.111 1.00 49.44 164 PRO A N 1
ATOM 1338 C CA . PRO A 1 164 ? -33.604 5.632 5.749 1.00 49.44 164 PRO A CA 1
ATOM 1339 C C . PRO A 1 164 ? -34.245 6.213 7.007 1.00 49.44 164 PRO A C 1
ATOM 1341 O O . PRO A 1 164 ? -34.305 5.560 8.048 1.00 49.44 164 PRO A O 1
ATOM 1344 N N . LYS A 1 165 ? -34.758 7.445 6.896 1.00 51.50 165 LYS A N 1
ATOM 1345 C CA . LYS A 1 165 ? -35.836 7.919 7.766 1.00 51.50 165 LYS A CA 1
ATOM 1346 C C . LYS A 1 165 ? -36.831 6.769 7.888 1.00 51.50 165 LYS A C 1
ATOM 1348 O O . LYS A 1 165 ? -37.417 6.395 6.873 1.00 51.50 165 LYS A O 1
ATOM 1353 N N . LEU A 1 166 ? -36.955 6.213 9.094 1.00 46.25 166 LEU A N 1
ATOM 1354 C CA . LEU A 1 166 ? -38.055 5.346 9.495 1.00 46.25 166 LEU A CA 1
ATOM 1355 C C . LEU A 1 166 ? -39.319 5.857 8.804 1.00 46.25 166 LEU A C 1
ATOM 1357 O O . LEU A 1 166 ? -39.707 7.009 9.012 1.00 46.25 166 LEU A O 1
ATOM 1361 N N . GLU A 1 167 ? -39.883 5.032 7.921 1.00 42.66 167 GLU A N 1
ATOM 1362 C CA . GLU A 1 167 ? -41.242 5.201 7.430 1.00 42.66 167 GLU A CA 1
ATOM 1363 C C . GLU A 1 167 ? -42.117 5.429 8.660 1.00 42.66 167 GLU A C 1
ATOM 1365 O O . GLU A 1 167 ? -42.324 4.528 9.473 1.00 42.66 167 GLU A O 1
ATOM 1370 N N . GLU A 1 168 ? -42.570 6.671 8.825 1.00 45.16 168 GLU A N 1
ATOM 1371 C CA . GLU A 1 168 ? -43.722 6.984 9.648 1.00 45.16 168 GLU A CA 1
ATOM 1372 C C . GLU A 1 168 ? -44.829 6.043 9.169 1.00 45.16 168 GLU A C 1
ATOM 1374 O O . GLU A 1 168 ? -45.250 6.119 8.010 1.00 45.16 168 GLU A O 1
ATOM 1379 N N . GLU A 1 169 ? -45.245 5.113 10.033 1.00 47.00 169 GLU A N 1
ATOM 1380 C CA . GLU A 1 169 ? -46.432 4.296 9.810 1.00 47.00 169 GLU A CA 1
ATOM 1381 C C . GLU A 1 169 ? -47.545 5.204 9.271 1.00 47.00 169 GLU A C 1
ATOM 1383 O O . GLU A 1 169 ? -47.855 6.227 9.899 1.00 47.00 169 GLU A O 1
ATOM 1388 N N . PRO A 1 170 ? -48.178 4.882 8.129 1.00 43.31 170 PRO A N 1
ATOM 1389 C CA . PRO A 1 170 ? -49.351 5.619 7.720 1.00 43.31 170 PRO A CA 1
ATOM 1390 C C . PRO A 1 170 ? -50.430 5.343 8.766 1.00 43.31 170 PRO A C 1
ATOM 1392 O O . PRO A 1 170 ? -51.034 4.271 8.794 1.00 43.31 170 PRO A O 1
ATOM 1395 N N . LYS A 1 171 ? -50.654 6.328 9.646 1.00 42.59 171 LYS A N 1
ATOM 1396 C CA . LYS A 1 171 ? -51.825 6.406 10.518 1.00 42.59 171 LYS A CA 1
ATOM 1397 C C . LYS A 1 171 ? -53.053 6.104 9.674 1.00 42.59 171 LYS A C 1
ATOM 1399 O O . LYS A 1 171 ? -53.447 6.894 8.818 1.00 42.59 171 LYS A O 1
ATOM 1404 N N . VAL A 1 172 ? -53.639 4.947 9.942 1.00 48.47 172 VAL A N 1
ATOM 1405 C CA . VAL A 1 172 ? -54.969 4.563 9.490 1.00 48.47 172 VAL A CA 1
ATOM 1406 C C . VAL A 1 172 ? -55.929 5.686 9.905 1.00 48.47 172 VAL A C 1
ATOM 1408 O O . VAL A 1 172 ? -56.018 5.968 11.102 1.00 48.47 172 VAL A O 1
ATOM 1411 N N . PRO A 1 173 ? -56.643 6.357 8.985 1.00 42.25 173 PRO A N 1
ATOM 1412 C CA . PRO A 1 173 ? -57.779 7.161 9.383 1.00 42.25 173 PRO A CA 1
ATOM 1413 C C . PRO A 1 173 ? -58.959 6.212 9.604 1.00 42.25 173 PRO A C 1
ATOM 1415 O O . PRO A 1 173 ? -59.526 5.658 8.661 1.00 42.25 173 PRO A O 1
ATOM 1418 N N . GLU A 1 174 ? -59.302 6.005 10.874 1.00 49.00 174 GLU A N 1
ATOM 1419 C CA . GLU A 1 174 ? -60.640 5.577 11.272 1.00 49.00 174 GLU A CA 1
ATOM 1420 C C . GLU A 1 174 ? -61.689 6.549 10.708 1.00 49.00 174 GLU A C 1
ATOM 1422 O O . GLU A 1 174 ? -61.590 7.758 10.908 1.00 49.00 174 GLU A O 1
ATOM 1427 N N . GLY A 1 175 ? -62.733 5.990 10.091 1.00 39.78 175 GLY A N 1
ATOM 1428 C CA . GLY A 1 175 ? -64.052 6.621 10.000 1.00 39.78 175 GLY A CA 1
ATOM 1429 C C . GLY A 1 175 ? -64.369 7.352 8.696 1.00 39.78 175 GLY A C 1
ATOM 1430 O O . GLY A 1 175 ? -64.016 8.506 8.517 1.00 39.78 175 GLY A O 1
ATOM 1431 N N . GLU A 1 176 ? -65.133 6.710 7.811 1.00 36.12 176 GLU A N 1
ATOM 1432 C CA . GLU A 1 176 ? -66.573 6.981 7.655 1.00 36.12 176 GLU A CA 1
ATOM 1433 C C . GLU A 1 176 ? -67.154 6.094 6.543 1.00 36.12 176 GLU A C 1
ATOM 1435 O O . GLU A 1 176 ? -66.689 6.054 5.407 1.00 36.12 176 GLU A O 1
ATOM 1440 N N . ILE A 1 177 ? -68.194 5.353 6.906 1.00 48.84 177 ILE A N 1
ATOM 1441 C CA . ILE A 1 177 ? -69.028 4.543 6.019 1.00 48.84 177 ILE A CA 1
ATOM 1442 C C . ILE A 1 177 ? -70.166 5.440 5.520 1.00 48.84 177 ILE A C 1
ATOM 1444 O O . ILE A 1 177 ? -70.831 6.047 6.362 1.00 48.84 177 ILE A O 1
ATOM 1448 N N . PRO A 1 178 ? -70.511 5.432 4.223 1.00 44.22 178 PRO A N 1
ATOM 1449 C CA . PRO A 1 178 ? -71.882 5.701 3.814 1.00 44.22 178 PRO A CA 1
ATOM 1450 C C . PRO A 1 178 ? -72.550 4.449 3.213 1.00 44.22 178 PRO A C 1
ATOM 1452 O O . PRO A 1 178 ? -71.882 3.597 2.621 1.00 44.22 178 PRO A O 1
ATOM 1455 N N . PRO A 1 179 ? -73.875 4.298 3.396 1.00 50.22 179 PRO A N 1
ATOM 1456 C CA . PRO A 1 179 ? -74.588 3.061 3.122 1.00 50.22 179 PRO A CA 1
ATOM 1457 C C . PRO A 1 179 ? -75.079 2.960 1.671 1.00 50.22 179 PRO A C 1
ATOM 1459 O O . PRO A 1 179 ? -75.508 3.942 1.080 1.00 50.22 179 PRO A O 1
ATOM 1462 N N . SER A 1 180 ? -75.124 1.714 1.193 1.00 39.84 180 SER A N 1
ATOM 1463 C CA . SER A 1 180 ? -76.076 1.153 0.222 1.00 39.84 180 SER A CA 1
ATOM 1464 C C . SER A 1 180 ? -76.287 1.853 -1.127 1.00 39.84 180 SER A C 1
ATOM 1466 O O . SER A 1 180 ? -77.046 2.807 -1.219 1.00 39.84 180 SER A O 1
ATOM 1468 N N . GLU A 1 181 ? -75.875 1.179 -2.205 1.00 38.00 181 GLU A N 1
ATOM 1469 C CA . GLU A 1 181 ? -76.774 0.930 -3.341 1.00 38.00 181 GLU A CA 1
ATOM 1470 C C . GLU A 1 181 ? -76.447 -0.415 -4.013 1.00 38.00 181 GLU A C 1
ATOM 1472 O O . GLU A 1 181 ? -75.328 -0.920 -3.960 1.00 38.00 181 GLU A O 1
ATOM 1477 N N . ILE A 1 182 ? -77.484 -1.070 -4.525 1.00 43.91 182 ILE A N 1
ATOM 1478 C CA . ILE A 1 182 ? -77.610 -2.521 -4.663 1.00 43.91 182 ILE A CA 1
ATOM 1479 C C . ILE A 1 182 ? -77.672 -2.906 -6.157 1.00 43.91 182 ILE A C 1
ATOM 1481 O O . ILE A 1 182 ? -78.543 -2.400 -6.855 1.00 43.91 182 ILE A O 1
ATOM 1485 N N . LYS A 1 183 ? -76.881 -3.931 -6.545 1.00 43.81 183 LYS A N 1
ATOM 1486 C CA . LYS A 1 183 ? -77.062 -4.921 -7.655 1.00 43.81 183 LYS A CA 1
ATOM 1487 C C . LYS A 1 183 ? -76.861 -4.491 -9.129 1.00 43.81 183 LYS A C 1
ATOM 1489 O O . LYS A 1 183 ? -77.040 -3.323 -9.444 1.00 43.81 183 LYS A O 1
ATOM 1494 N N . PRO A 1 184 ? -76.703 -5.453 -10.079 1.00 53.56 184 PRO A N 1
ATOM 1495 C CA . PRO A 1 184 ? -76.278 -6.864 -9.962 1.00 53.56 184 PRO A CA 1
ATOM 1496 C C . PRO A 1 184 ? -75.214 -7.308 -11.003 1.00 53.56 184 PRO A C 1
ATOM 1498 O O . PRO A 1 184 ? -75.017 -6.689 -12.043 1.00 53.56 184 PRO A O 1
ATOM 1501 N N . GLU A 1 185 ? -74.593 -8.458 -10.734 1.00 45.38 185 GLU A N 1
ATOM 1502 C CA . GLU A 1 185 ? -73.920 -9.333 -11.713 1.00 45.38 185 GLU A CA 1
ATOM 1503 C C . GLU A 1 185 ? -74.867 -9.745 -12.869 1.00 45.38 185 GLU A C 1
ATOM 1505 O O . GLU A 1 185 ? -76.088 -9.783 -12.666 1.00 45.38 185 GLU A O 1
ATOM 1510 N N . PRO A 1 186 ? -74.343 -10.092 -14.065 1.00 47.91 186 PRO A N 1
ATOM 1511 C CA . PRO A 1 186 ? -73.968 -11.493 -14.308 1.00 47.91 186 PRO A CA 1
ATOM 1512 C C . PRO A 1 186 ? -72.726 -11.717 -15.208 1.00 47.91 186 PRO A C 1
ATOM 1514 O O . PRO A 1 186 ? -72.425 -10.951 -16.119 1.00 47.91 186 PRO A O 1
ATOM 1517 N N . SER A 1 187 ? -72.043 -12.834 -14.951 1.00 45.00 187 SER A N 1
ATOM 1518 C CA . SER A 1 187 ? -71.047 -13.555 -15.779 1.00 45.00 187 SER A CA 1
ATOM 1519 C C . SER A 1 187 ? -71.685 -14.161 -17.070 1.00 45.00 187 SER A C 1
ATOM 1521 O O . SER A 1 187 ? -72.892 -13.953 -17.225 1.00 45.00 187 SER A O 1
ATOM 1523 N N . PRO A 1 188 ? -71.024 -14.929 -17.997 1.00 58.00 188 PRO A N 1
ATOM 1524 C CA . PRO A 1 188 ? -69.673 -15.551 -18.022 1.00 58.00 188 PRO A CA 1
ATOM 1525 C C . PRO A 1 188 ? -68.956 -15.633 -19.423 1.00 58.00 188 PRO A C 1
ATOM 1527 O O . PRO A 1 188 ? -69.482 -15.180 -20.436 1.00 58.00 188 PRO A O 1
ATOM 1530 N N . THR A 1 189 ? -67.832 -16.387 -19.480 1.00 42.50 189 THR A N 1
ATOM 1531 C CA . THR A 1 189 ? -67.198 -17.090 -20.651 1.00 42.50 189 THR A CA 1
ATOM 1532 C C . THR A 1 189 ? -66.480 -16.224 -21.703 1.00 42.50 189 THR A C 1
ATOM 1534 O O . THR A 1 189 ? -66.986 -15.192 -22.102 1.00 42.50 189 THR A O 1
ATOM 1537 N N . GLU A 1 190 ? -65.252 -16.501 -22.159 1.00 43.69 190 GLU A N 1
ATOM 1538 C CA . GLU A 1 190 ? -64.687 -17.691 -22.827 1.00 43.69 190 GLU A CA 1
ATOM 1539 C C . GLU A 1 190 ? -63.147 -17.458 -22.859 1.00 43.69 190 GLU A C 1
ATOM 1541 O O . GLU A 1 190 ? -62.712 -16.335 -23.084 1.00 43.69 190 GLU A O 1
ATOM 1546 N N . GLY A 1 191 ? -62.257 -18.373 -22.467 1.00 37.88 191 GLY A N 1
ATOM 1547 C CA . GLY A 1 191 ? -61.804 -19.479 -23.312 1.00 37.88 191 GLY A CA 1
ATOM 1548 C C . GLY A 1 191 ? -60.372 -19.261 -23.849 1.00 37.88 191 GLY A C 1
ATOM 1549 O O . GLY A 1 191 ? -60.176 -18.465 -24.752 1.00 37.88 191 GLY A O 1
ATOM 1550 N N . GLY A 1 192 ? -59.409 -20.035 -23.321 1.00 36.09 192 GLY A N 1
ATOM 1551 C CA . GLY A 1 192 ? -58.220 -20.572 -24.018 1.00 36.09 192 GLY A CA 1
ATOM 1552 C C . GLY A 1 192 ? -57.052 -19.614 -24.344 1.00 36.09 192 GLY A C 1
ATOM 1553 O O . GLY A 1 192 ? -57.243 -18.469 -24.704 1.00 36.09 192 GLY A O 1
ATOM 1554 N N . GLY A 1 193 ? -55.782 -20.009 -24.270 1.00 45.44 193 GLY A N 1
ATOM 1555 C CA . GLY A 1 193 ? -55.228 -21.341 -24.097 1.00 45.44 193 GLY A CA 1
ATOM 1556 C C . GLY A 1 193 ? -53.768 -21.292 -23.642 1.00 45.44 193 GLY A C 1
ATOM 1557 O O . GLY A 1 193 ? -53.001 -20.392 -23.970 1.00 45.44 193 GLY A O 1
ATOM 1558 N N . ILE A 1 194 ? -53.436 -22.293 -22.839 1.00 51.16 194 ILE A N 1
ATOM 1559 C CA . ILE A 1 194 ? -52.090 -22.734 -22.503 1.00 51.16 194 ILE A CA 1
ATOM 1560 C C . ILE A 1 194 ? -51.490 -23.471 -23.703 1.00 51.16 194 ILE A C 1
ATOM 1562 O O . ILE A 1 194 ? -52.049 -24.471 -24.134 1.00 51.16 194 ILE A O 1
ATOM 1566 N N . GLU A 1 195 ? -50.321 -23.053 -24.175 1.00 46.28 195 GLU A N 1
ATOM 1567 C CA . GLU A 1 195 ? -49.383 -23.965 -24.831 1.00 46.28 195 GLU A CA 1
ATOM 1568 C C . GLU A 1 195 ? -47.984 -23.705 -24.266 1.00 46.28 195 GLU A C 1
ATOM 1570 O O . GLU A 1 195 ? -47.341 -22.691 -24.526 1.00 46.28 195 GLU A O 1
ATOM 1575 N N . THR A 1 196 ? -47.547 -24.629 -23.414 1.00 56.22 196 THR A N 1
ATOM 1576 C CA . THR A 1 196 ? -46.141 -24.867 -23.080 1.00 56.22 196 THR A CA 1
ATOM 1577 C C . THR A 1 196 ? -45.624 -26.023 -23.967 1.00 56.22 196 THR A C 1
ATOM 1579 O O . THR A 1 196 ? -46.342 -26.492 -24.851 1.00 56.22 196 THR A O 1
ATOM 1582 N N . PRO A 1 197 ? -44.350 -26.429 -23.862 1.00 57.53 197 PRO A N 1
ATOM 1583 C CA . PRO A 1 197 ? -43.365 -26.325 -24.926 1.00 57.53 197 PRO A CA 1
ATOM 1584 C C . PRO A 1 197 ? -43.158 -27.683 -25.613 1.00 57.53 197 PRO A C 1
ATOM 1586 O O . PRO A 1 197 ? -43.612 -28.722 -25.126 1.00 57.53 197 PRO A O 1
ATOM 1589 N N . LYS A 1 198 ? -42.403 -27.726 -26.715 1.00 49.69 198 LYS A N 1
ATOM 1590 C CA . LYS A 1 198 ? -41.953 -29.009 -27.261 1.00 49.69 198 LYS A CA 1
ATOM 1591 C C . LYS A 1 198 ? -40.485 -28.982 -27.676 1.00 49.69 198 LYS A C 1
ATOM 1593 O O . LYS A 1 198 ? -40.104 -28.178 -28.517 1.00 49.69 198 LYS A O 1
ATOM 1598 N N . ALA A 1 199 ? -39.758 -29.853 -26.969 1.00 53.56 199 ALA A N 1
ATOM 1599 C CA . ALA A 1 199 ? -38.614 -30.697 -27.329 1.00 53.56 199 ALA A CA 1
ATOM 1600 C C . ALA A 1 199 ? -37.794 -30.349 -28.576 1.00 53.56 199 ALA A C 1
ATOM 1602 O O . ALA A 1 199 ? -38.378 -30.324 -29.681 1.00 53.56 199 ALA A O 1
#

Mean predicted aligned error: 16.29 Å

Secondary structure (DSSP, 8-state):
------------------HHHHHHHHHHHHHHHHHHHHHHHHHHHHHHHHHHHHHHHHHHHHHHHHHHHHHHHHHHHHS-HHHHHHHHHHSB-TTSPBEEETTTEEEPHHHHHHHHHHHHTT---HHHHHHH-TTHHHHTHHHHHHHHHHHHHHHHHHHHHTS------------------------------------

Organism: NCBI:txid1974696